Protein AF-A0A9E3AE93-F1 (afdb_monomer)

Secondary structure (DSSP, 8-state):
--------PPPP---EETTEEPPHHHHHHHHHHHHHHT-S-HHHHHHHHHHHHHHHHHHHHHHHHHHHHHHHHHHHHHHHHTT--EEEE--TT---EEEEGGG-HHHHHHHTTSS-HHHHHHHHHHHHHHHHH-TTS-TTTTSS-GGGGGTTS-SPTTHHHHHHHHHHHHHHHHHHHHHHHHHH-TTSHHHHHIIIIIIS---HHHH--SHHHHHHHHHHHHHHHHHHHHHHT-

Foldseek 3Di:
DDDDDDDPDDPPDADDDPRDGDDPVLSVLLVCLVVLCPDPDPVSVVVSVVSVVVSVVVVVVVVLLVVLVVLLVVVVVVCVVVVFDWDFPDDVVDRTDIDRQVFQQLSVCPVVVLADPLLSVLLQVLQVLLCLLDVCLNPVVVSRPCVVVPPQPDDDPPPNVVSVVVSVVSVVVSVVLLVLLCVVPVVSLLVVLSCVRSHNRGHLVVVDDDPVRSVVSSVSVNSSSVSSSVVVVD

Structure (mmCIF, N/CA/C/O backbone):
data_AF-A0A9E3AE93-F1
#
_entry.id   AF-A0A9E3AE93-F1
#
loop_
_atom_site.group_PDB
_atom_site.id
_atom_site.type_symbol
_atom_site.label_atom_id
_atom_site.label_alt_id
_atom_site.label_comp_id
_atom_site.label_asym_id
_atom_site.label_entity_id
_atom_site.label_seq_id
_atom_site.pdbx_PDB_ins_code
_atom_site.Cartn_x
_atom_site.Cartn_y
_atom_site.Cartn_z
_atom_site.occupancy
_atom_site.B_iso_or_equiv
_atom_site.auth_seq_id
_atom_site.auth_comp_id
_atom_site.auth_asym_id
_atom_site.auth_atom_id
_atom_site.pdbx_PDB_model_num
ATOM 1 N N . MET A 1 1 ? 65.858 -34.796 -17.631 1.00 41.38 1 MET A N 1
ATOM 2 C CA . MET A 1 1 ? 64.402 -34.577 -17.453 1.00 41.38 1 MET A CA 1
ATOM 3 C C . MET A 1 1 ? 64.123 -33.075 -17.438 1.00 41.38 1 MET A C 1
ATOM 5 O O . MET A 1 1 ? 64.419 -32.425 -16.446 1.00 41.38 1 MET A O 1
ATOM 9 N N . SER A 1 2 ? 63.641 -32.503 -18.546 1.00 39.25 2 SER A N 1
ATOM 10 C CA . SER A 1 2 ? 63.393 -31.057 -18.676 1.00 39.25 2 SER A CA 1
ATOM 11 C C . SER A 1 2 ? 61.924 -30.742 -18.368 1.00 39.25 2 SER A C 1
ATOM 13 O O . SER A 1 2 ? 61.031 -31.169 -19.099 1.00 39.25 2 SER A O 1
ATOM 15 N N . ARG A 1 3 ? 61.656 -30.043 -17.256 1.00 43.91 3 ARG A N 1
ATOM 16 C CA . ARG A 1 3 ? 60.308 -29.577 -16.888 1.00 43.91 3 ARG A CA 1
ATOM 17 C C . ARG A 1 3 ? 59.968 -28.331 -17.711 1.00 43.91 3 ARG A C 1
ATOM 19 O O . ARG A 1 3 ? 60.474 -27.247 -17.430 1.00 43.91 3 ARG A O 1
ATOM 26 N N . ARG A 1 4 ? 59.089 -28.474 -18.708 1.00 46.03 4 ARG A N 1
ATOM 27 C CA . ARG A 1 4 ? 58.467 -27.336 -19.403 1.00 46.03 4 ARG A CA 1
ATOM 28 C C . ARG A 1 4 ? 57.626 -26.540 -18.397 1.00 46.03 4 ARG A C 1
ATOM 30 O O . ARG A 1 4 ? 56.614 -27.035 -17.910 1.00 46.03 4 ARG A O 1
ATOM 37 N N . LYS A 1 5 ? 58.046 -25.310 -18.086 1.00 47.28 5 LYS A N 1
ATOM 38 C CA . LYS A 1 5 ? 57.207 -24.314 -17.404 1.00 47.28 5 LYS A CA 1
ATOM 39 C C . LYS A 1 5 ? 56.058 -23.947 -18.345 1.00 47.28 5 LYS A C 1
ATOM 41 O O . LYS A 1 5 ? 56.287 -23.315 -19.370 1.00 47.28 5 LYS A O 1
ATOM 46 N N . ALA A 1 6 ? 54.842 -24.365 -18.008 1.00 47.41 6 ALA A N 1
ATOM 47 C CA . ALA A 1 6 ? 53.637 -23.878 -18.660 1.00 47.41 6 ALA A CA 1
ATOM 48 C C . ALA A 1 6 ? 53.447 -22.402 -18.285 1.00 47.41 6 ALA A C 1
ATOM 50 O O . ALA A 1 6 ? 53.154 -22.069 -17.137 1.00 47.41 6 ALA A O 1
ATOM 51 N N . THR A 1 7 ? 53.659 -21.509 -19.244 1.00 48.78 7 THR A N 1
ATOM 52 C CA . THR A 1 7 ? 53.299 -20.098 -19.135 1.00 48.78 7 THR A CA 1
ATOM 53 C C . THR A 1 7 ? 51.773 -20.011 -19.101 1.00 48.78 7 THR A C 1
ATOM 55 O O . THR A 1 7 ? 51.111 -20.156 -20.128 1.00 48.78 7 THR A O 1
ATOM 58 N N . LEU A 1 8 ? 51.198 -19.819 -17.910 1.00 46.97 8 LEU A N 1
ATOM 59 C CA . LEU A 1 8 ? 49.789 -19.457 -17.744 1.00 46.97 8 LEU A CA 1
ATOM 60 C C . LEU A 1 8 ? 49.564 -18.122 -18.460 1.00 46.97 8 LEU A C 1
ATOM 62 O O . LEU A 1 8 ? 49.993 -17.066 -17.998 1.00 46.97 8 LEU A O 1
ATOM 66 N N . ARG A 1 9 ? 48.950 -18.191 -19.642 1.00 43.75 9 ARG A N 1
ATOM 67 C CA . ARG A 1 9 ? 48.591 -17.033 -20.461 1.00 43.75 9 ARG A CA 1
ATOM 68 C C . ARG A 1 9 ? 47.630 -16.170 -19.638 1.00 43.75 9 ARG A C 1
ATOM 70 O O . ARG A 1 9 ? 46.553 -16.642 -19.278 1.00 43.75 9 ARG A O 1
ATOM 77 N N . ALA A 1 10 ? 48.031 -14.942 -19.309 1.00 48.66 10 ALA A N 1
ATOM 78 C CA . ALA A 1 10 ? 47.165 -13.998 -18.610 1.00 48.66 10 ALA A CA 1
ATOM 79 C C . ALA A 1 10 ? 45.838 -13.852 -19.385 1.00 48.66 10 ALA A C 1
ATOM 81 O O . ALA A 1 10 ? 45.877 -13.765 -20.619 1.00 48.66 10 ALA A O 1
ATOM 82 N N . PRO A 1 11 ? 44.671 -13.872 -18.714 1.00 53.66 11 PRO A N 1
ATOM 83 C CA . PRO A 1 11 ? 43.397 -13.694 -19.396 1.00 53.66 11 PRO A CA 1
ATOM 84 C C . PRO A 1 11 ? 43.404 -12.334 -20.097 1.00 53.66 11 PRO A C 1
ATOM 86 O O . PRO A 1 11 ? 43.742 -11.322 -19.484 1.00 53.66 11 PRO A O 1
ATOM 89 N N . ALA A 1 12 ? 43.075 -12.326 -21.392 1.00 58.72 12 ALA A N 1
ATOM 90 C CA . ALA A 1 12 ? 42.991 -11.103 -22.182 1.00 58.72 12 ALA A CA 1
ATOM 91 C C . ALA A 1 12 ? 42.124 -10.069 -21.449 1.00 58.72 12 ALA A C 1
ATOM 93 O O . ALA A 1 12 ? 41.073 -10.420 -20.903 1.00 58.72 12 ALA A O 1
ATOM 94 N N . ALA A 1 13 ? 42.583 -8.814 -21.418 1.00 61.22 13 ALA A N 1
ATOM 95 C CA . ALA A 1 13 ? 41.844 -7.723 -20.800 1.00 61.22 13 ALA A CA 1
ATOM 96 C C . ALA A 1 13 ? 40.444 -7.661 -21.426 1.00 61.22 13 ALA A C 1
ATOM 98 O O . ALA A 1 13 ? 40.303 -7.461 -22.635 1.00 61.22 13 ALA A O 1
ATOM 99 N N . ARG A 1 14 ? 39.421 -7.916 -20.606 1.00 69.00 14 ARG A N 1
ATOM 100 C CA . ARG A 1 14 ? 38.024 -7.883 -21.044 1.00 69.00 14 ARG A CA 1
ATOM 101 C C . ARG A 1 14 ? 37.661 -6.471 -21.463 1.00 69.00 14 ARG A C 1
ATOM 103 O O . ARG A 1 14 ? 38.120 -5.504 -20.852 1.00 69.00 14 ARG A O 1
ATOM 110 N N . ILE A 1 15 ? 36.829 -6.364 -22.491 1.00 76.94 15 ILE A N 1
ATOM 111 C CA . ILE A 1 15 ? 36.371 -5.060 -22.967 1.00 76.94 15 ILE A CA 1
ATOM 112 C C . ILE A 1 15 ? 35.481 -4.474 -21.875 1.00 76.94 15 ILE A C 1
ATOM 114 O O . ILE A 1 15 ? 34.574 -5.151 -21.384 1.00 76.94 15 ILE A O 1
ATOM 118 N N . SER A 1 16 ? 35.755 -3.233 -21.482 1.00 76.88 16 SER A N 1
ATOM 119 C CA . SER A 1 16 ? 34.943 -2.518 -20.510 1.00 76.88 16 SER A CA 1
ATOM 120 C C . SER A 1 16 ? 34.294 -1.285 -21.124 1.00 76.88 16 SER A C 1
ATOM 122 O O . SER A 1 16 ? 34.903 -0.566 -21.914 1.00 76.88 16 SER A O 1
ATOM 124 N N . ILE A 1 17 ? 33.036 -1.050 -20.760 1.00 74.94 17 ILE A N 1
ATOM 125 C CA . ILE A 1 1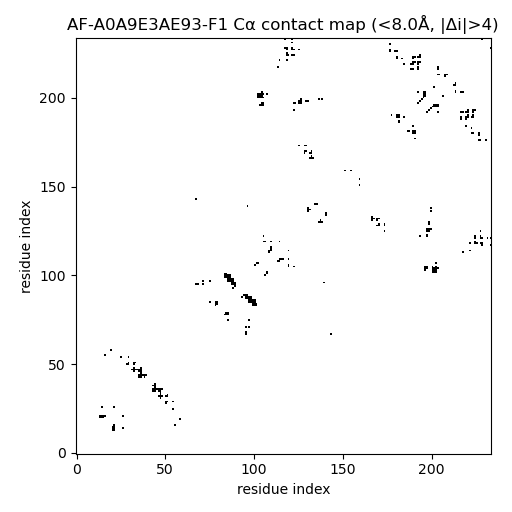7 ? 32.286 0.160 -21.108 1.00 74.94 17 ILE A CA 1
ATOM 126 C C . ILE A 1 17 ? 31.862 0.802 -19.792 1.00 74.94 17 ILE A C 1
ATOM 128 O O . ILE A 1 17 ? 31.303 0.124 -18.930 1.00 74.94 17 ILE A O 1
ATOM 132 N N . ASN A 1 18 ? 32.161 2.091 -19.611 1.00 72.44 18 ASN A N 1
ATOM 133 C CA . ASN A 1 18 ? 31.836 2.843 -18.390 1.00 72.44 18 ASN A CA 1
ATOM 134 C C . ASN A 1 18 ? 32.303 2.141 -17.097 1.00 72.44 18 ASN A C 1
ATOM 136 O O . ASN A 1 18 ? 31.596 2.119 -16.092 1.00 72.44 18 ASN A O 1
ATOM 140 N N . GLY A 1 19 ? 33.484 1.513 -17.138 1.00 70.75 19 GLY A N 1
ATOM 141 C CA . GLY A 1 19 ? 34.075 0.806 -15.996 1.00 70.75 19 GLY A CA 1
ATOM 142 C C . GLY A 1 19 ? 33.523 -0.600 -15.726 1.00 70.75 19 GLY A C 1
ATOM 143 O O . GLY A 1 19 ? 33.985 -1.246 -14.788 1.00 70.75 19 GLY A O 1
ATOM 144 N N . GLN A 1 20 ? 32.588 -1.116 -16.533 1.00 72.00 20 GLN A N 1
ATOM 145 C CA . GLN A 1 20 ? 32.072 -2.482 -16.400 1.00 72.00 20 GLN A CA 1
ATOM 146 C C . GLN A 1 20 ? 32.629 -3.410 -17.467 1.00 72.00 20 GLN A C 1
ATOM 148 O O . GLN A 1 20 ? 32.540 -3.115 -18.655 1.00 72.00 20 GLN A O 1
ATOM 153 N N . ALA A 1 21 ? 33.156 -4.557 -17.037 1.00 81.06 21 ALA A N 1
ATOM 154 C CA . ALA A 1 21 ? 33.559 -5.620 -17.943 1.00 81.06 21 ALA A CA 1
ATOM 155 C C . ALA A 1 21 ? 32.324 -6.245 -18.601 1.00 81.06 21 ALA A C 1
ATOM 157 O O . ALA A 1 21 ? 31.400 -6.688 -17.915 1.00 81.06 21 ALA A O 1
ATOM 158 N N . LEU A 1 22 ? 32.329 -6.297 -19.928 1.00 80.38 22 LEU A N 1
ATOM 159 C CA . LEU A 1 22 ? 31.278 -6.940 -20.700 1.00 80.38 22 LEU A CA 1
ATOM 160 C C . LEU A 1 22 ? 31.272 -8.455 -20.452 1.00 80.38 22 LEU A C 1
ATOM 162 O O . LEU A 1 22 ? 32.308 -9.090 -20.230 1.00 80.38 22 LEU A O 1
ATOM 166 N N . THR A 1 23 ? 30.086 -9.059 -20.513 1.00 82.81 23 THR A N 1
ATOM 167 C CA . THR A 1 23 ? 29.971 -10.521 -20.612 1.00 82.81 23 THR A CA 1
ATOM 168 C C . THR A 1 23 ? 30.468 -11.003 -21.976 1.00 82.81 23 THR A C 1
ATOM 170 O O . THR A 1 23 ? 30.481 -10.242 -22.939 1.00 82.81 23 THR A O 1
ATOM 173 N N . LEU A 1 24 ? 30.820 -12.287 -22.105 1.00 79.88 24 LEU A N 1
ATOM 174 C CA . LEU A 1 24 ? 31.307 -12.846 -23.376 1.00 79.88 24 LEU A CA 1
ATOM 175 C C . LEU A 1 24 ? 30.326 -12.628 -24.544 1.00 79.88 24 LEU A C 1
ATOM 177 O O . LEU A 1 24 ? 30.757 -12.314 -25.651 1.00 79.88 24 LEU A O 1
ATOM 181 N N . GLY A 1 25 ? 29.017 -12.739 -24.295 1.00 79.81 25 GLY A N 1
ATOM 182 C CA . GLY A 1 25 ? 27.991 -12.455 -25.305 1.00 79.81 25 GLY A CA 1
ATOM 183 C C . GLY A 1 25 ? 27.906 -10.968 -25.670 1.00 79.81 25 GLY A C 1
ATOM 184 O O . GLY A 1 25 ? 27.812 -10.623 -26.846 1.00 79.81 25 GLY A O 1
ATOM 185 N N . GLN A 1 26 ? 28.016 -10.073 -24.684 1.00 80.25 26 GLN A N 1
ATOM 186 C CA . GLN A 1 26 ? 28.039 -8.625 -24.919 1.00 80.25 26 GLN A CA 1
ATOM 187 C C . GLN A 1 26 ? 29.316 -8.174 -25.632 1.00 80.25 26 GLN A C 1
ATOM 189 O O . GLN A 1 26 ? 29.251 -7.289 -26.475 1.00 80.25 26 GLN A O 1
ATOM 194 N N . GLU A 1 27 ? 30.464 -8.796 -25.354 1.00 84.88 27 GLU A N 1
ATOM 195 C CA . GLU A 1 27 ? 31.706 -8.528 -26.084 1.00 84.88 27 GLU A CA 1
ATOM 196 C C . GLU A 1 27 ? 31.578 -8.886 -27.566 1.00 84.88 27 GLU A C 1
ATOM 198 O O . GLU A 1 27 ? 32.030 -8.127 -28.423 1.00 84.88 27 GLU A O 1
ATOM 203 N N . GLN A 1 28 ? 30.966 -10.031 -27.881 1.00 83.75 28 GLN A N 1
ATOM 204 C CA . GLN A 1 28 ? 30.738 -10.448 -29.266 1.00 83.75 28 GLN A CA 1
ATOM 205 C C . GLN A 1 28 ? 29.812 -9.470 -29.995 1.00 83.75 28 GLN A C 1
ATOM 207 O O . GLN A 1 28 ? 30.140 -9.020 -31.093 1.00 83.75 28 GLN A O 1
ATOM 212 N N . LEU A 1 29 ? 28.704 -9.083 -29.357 1.00 83.31 29 LEU A N 1
ATOM 213 C CA . LEU A 1 29 ? 27.774 -8.092 -29.900 1.00 83.31 29 LEU A CA 1
ATOM 214 C C . LEU A 1 29 ? 28.425 -6.714 -30.061 1.00 83.31 29 LEU A C 1
ATOM 216 O O . LEU A 1 29 ? 28.223 -6.061 -31.080 1.00 83.31 29 LEU A O 1
ATOM 220 N N . TRP A 1 30 ? 29.248 -6.289 -29.103 1.00 87.31 30 TRP A N 1
ATOM 221 C CA . TRP A 1 30 ? 29.971 -5.020 -29.169 1.00 87.31 30 TRP A CA 1
ATOM 222 C C . TRP A 1 30 ? 30.988 -4.998 -30.312 1.00 87.31 30 TRP A C 1
ATOM 224 O O . TRP A 1 30 ? 31.057 -4.025 -31.061 1.00 87.31 30 TRP A O 1
ATOM 234 N N . ARG A 1 31 ? 31.752 -6.084 -30.498 1.00 86.88 31 ARG A N 1
ATOM 235 C CA . ARG A 1 31 ? 32.706 -6.204 -31.615 1.00 86.88 31 ARG A CA 1
ATOM 236 C C . ARG A 1 31 ? 31.990 -6.169 -32.965 1.00 86.88 31 ARG A C 1
ATOM 238 O O . ARG A 1 31 ? 32.448 -5.467 -33.863 1.00 86.88 31 ARG A O 1
ATOM 245 N N . ALA A 1 32 ? 30.863 -6.872 -33.092 1.00 84.56 32 ALA A N 1
ATOM 246 C CA . ALA A 1 32 ? 30.041 -6.843 -34.300 1.00 84.56 32 ALA A CA 1
ATOM 247 C C . ALA A 1 32 ? 29.481 -5.435 -34.575 1.00 84.56 32 ALA A C 1
ATOM 249 O O . ALA A 1 32 ? 29.635 -4.918 -35.678 1.00 84.56 32 ALA A O 1
ATOM 250 N N . ALA A 1 33 ? 28.929 -4.772 -33.555 1.00 85.38 33 ALA A N 1
ATOM 251 C CA . ALA A 1 33 ? 28.385 -3.420 -33.667 1.00 85.38 33 ALA A CA 1
ATOM 252 C C . ALA A 1 33 ? 29.449 -2.378 -34.063 1.00 85.38 33 ALA A C 1
ATOM 254 O O . ALA A 1 33 ? 29.184 -1.506 -34.890 1.00 85.38 33 ALA A O 1
ATOM 255 N N . ASN A 1 34 ? 30.670 -2.489 -33.530 1.00 87.38 34 ASN A N 1
ATOM 256 C CA . ASN A 1 34 ? 31.786 -1.623 -33.918 1.00 87.38 34 ASN A CA 1
ATOM 257 C C . ASN A 1 34 ? 32.291 -1.889 -35.337 1.00 87.38 34 ASN A C 1
ATOM 259 O O . ASN A 1 34 ? 32.633 -0.945 -36.048 1.00 87.38 34 ASN A O 1
ATOM 263 N N . SER A 1 35 ? 32.307 -3.150 -35.771 1.00 88.94 35 SER A N 1
ATOM 264 C CA . SER A 1 35 ? 32.610 -3.489 -37.164 1.00 88.94 35 SER A CA 1
ATOM 265 C C . SER A 1 35 ? 31.579 -2.882 -38.121 1.00 88.94 3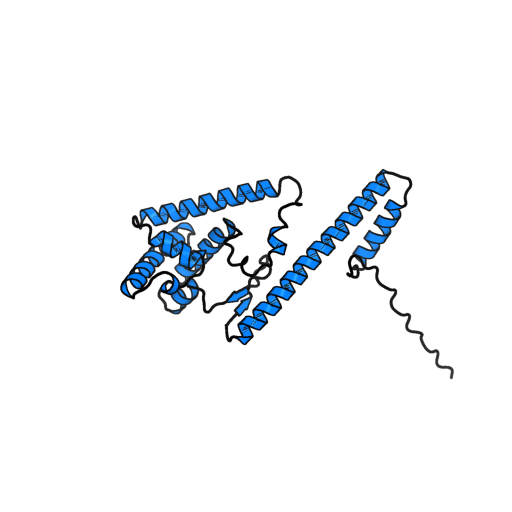5 SER A C 1
ATOM 267 O O . SER A 1 35 ? 31.946 -2.360 -39.171 1.00 88.94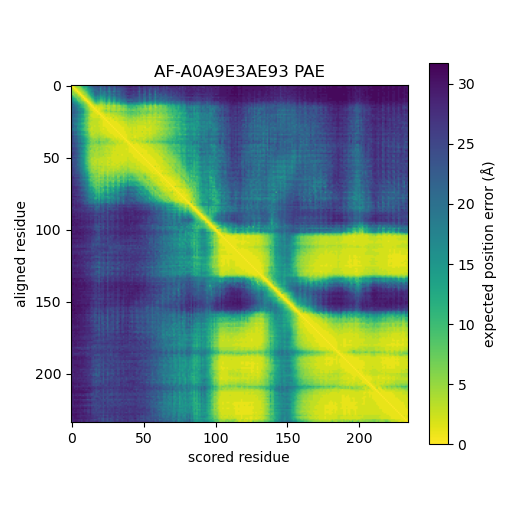 35 SER A O 1
ATOM 269 N N . ASP A 1 36 ? 30.298 -2.909 -37.747 1.00 86.81 36 ASP A N 1
ATOM 270 C CA . ASP A 1 36 ? 29.202 -2.323 -38.525 1.00 86.81 36 ASP A CA 1
ATOM 271 C C . ASP A 1 36 ? 29.295 -0.786 -38.602 1.00 86.81 36 ASP A C 1
ATOM 273 O O . ASP A 1 36 ? 28.997 -0.195 -39.642 1.00 86.81 36 ASP A O 1
ATOM 277 N N . LEU A 1 37 ? 29.773 -0.130 -37.538 1.00 84.88 37 LEU A N 1
ATOM 278 C CA . LEU A 1 37 ? 30.018 1.318 -37.506 1.00 84.88 37 LEU A CA 1
ATOM 279 C C . LEU A 1 37 ? 31.172 1.771 -38.408 1.00 84.88 37 LEU A C 1
ATOM 281 O O . LEU A 1 37 ? 31.134 2.889 -38.921 1.00 84.88 37 LEU A O 1
ATOM 285 N N . GLY A 1 38 ? 32.172 0.914 -38.625 1.00 83.50 38 GLY A N 1
ATOM 286 C CA . GLY A 1 38 ? 33.279 1.172 -39.551 1.00 83.50 38 GLY A CA 1
ATOM 287 C C . GLY A 1 38 ? 32.921 0.983 -41.029 1.00 83.50 38 GLY A C 1
ATOM 288 O O . GLY A 1 38 ? 33.756 1.234 -41.896 1.00 83.50 38 GLY A O 1
ATOM 289 N N . SER A 1 39 ? 31.703 0.528 -41.341 1.00 88.25 39 SER A N 1
ATOM 290 C CA . SER A 1 39 ? 31.276 0.270 -42.717 1.00 88.25 39 SER A CA 1
ATOM 291 C C . SER A 1 39 ? 30.971 1.561 -43.487 1.00 88.25 39 SER A C 1
ATOM 293 O O . SER A 1 39 ? 30.416 2.515 -42.944 1.00 88.25 39 SER A O 1
ATOM 295 N N . ALA A 1 40 ? 31.254 1.577 -44.792 1.00 86.38 40 ALA A N 1
ATOM 296 C CA . ALA A 1 40 ? 30.804 2.651 -45.682 1.00 86.38 40 ALA A CA 1
ATOM 297 C C . ALA A 1 40 ? 29.270 2.649 -45.870 1.00 86.38 40 ALA A C 1
ATOM 299 O O . ALA A 1 40 ? 28.663 3.698 -46.109 1.00 86.38 40 ALA A O 1
ATOM 300 N N . ASP A 1 41 ? 28.631 1.487 -45.695 1.00 93.38 41 ASP A N 1
ATOM 301 C CA . ASP A 1 41 ? 27.185 1.312 -45.812 1.00 93.38 41 ASP A CA 1
ATOM 302 C C . ASP A 1 41 ? 26.443 2.011 -44.659 1.00 93.38 41 ASP A C 1
ATOM 304 O O . ASP A 1 41 ? 26.677 1.764 -43.471 1.00 93.38 41 ASP A O 1
ATOM 308 N N . PHE A 1 42 ? 25.527 2.913 -45.013 1.00 88.06 42 PHE A N 1
ATOM 309 C CA . PHE A 1 42 ? 24.711 3.656 -44.058 1.00 88.06 42 PHE A CA 1
ATOM 310 C C . PHE A 1 42 ? 23.774 2.749 -43.246 1.00 88.06 42 PHE A C 1
ATOM 312 O O . PHE A 1 42 ? 23.588 2.978 -42.048 1.00 88.06 42 PHE A O 1
ATOM 319 N N . ALA A 1 43 ? 23.210 1.702 -43.858 1.00 87.38 43 ALA A N 1
ATOM 320 C CA . ALA A 1 43 ? 22.306 0.784 -43.172 1.00 87.38 43 ALA A CA 1
ATOM 321 C C . ALA A 1 43 ? 23.041 0.007 -42.070 1.00 87.38 43 ALA A C 1
ATOM 323 O O . ALA A 1 43 ? 22.553 -0.078 -40.939 1.00 87.38 43 ALA A O 1
ATOM 324 N N . ARG A 1 44 ? 24.258 -0.467 -42.367 1.00 85.19 44 ARG A N 1
ATOM 325 C CA . ARG A 1 44 ? 25.135 -1.127 -41.388 1.00 85.19 44 ARG A CA 1
ATOM 326 C C . ARG A 1 44 ? 25.557 -0.183 -40.269 1.00 85.19 44 ARG A C 1
ATOM 328 O O . ARG A 1 44 ? 25.409 -0.535 -39.104 1.00 85.19 44 ARG A O 1
ATOM 335 N N . ARG A 1 45 ? 25.946 1.057 -40.579 1.00 87.75 45 ARG A N 1
ATOM 336 C CA . ARG A 1 45 ? 26.274 2.055 -39.542 1.00 87.75 45 ARG A CA 1
ATOM 337 C C . ARG A 1 45 ? 25.107 2.335 -38.599 1.00 87.75 45 ARG A C 1
ATOM 339 O O . ARG A 1 45 ? 25.290 2.404 -37.382 1.00 87.75 45 ARG A O 1
ATOM 346 N N . ARG A 1 46 ? 23.890 2.459 -39.139 1.00 86.44 46 ARG A N 1
ATOM 347 C CA . ARG A 1 46 ? 22.675 2.636 -38.331 1.00 86.44 46 ARG A CA 1
ATOM 348 C C . ARG A 1 46 ? 22.415 1.419 -37.441 1.00 86.44 46 ARG A C 1
ATOM 350 O O . ARG A 1 46 ? 22.077 1.596 -36.271 1.00 86.44 46 ARG A O 1
ATOM 357 N N . HIS A 1 47 ? 22.593 0.210 -37.971 1.00 87.38 47 HIS A N 1
ATOM 358 C CA . HIS A 1 47 ? 22.459 -1.034 -37.214 1.00 87.38 47 HIS A CA 1
ATOM 359 C C . HIS A 1 47 ? 23.470 -1.115 -36.059 1.00 87.38 47 HIS A C 1
ATOM 361 O O . HIS A 1 47 ? 23.064 -1.306 -34.912 1.00 87.38 47 HIS A O 1
ATOM 367 N N . GLY A 1 48 ? 24.753 -0.850 -36.328 1.00 82.44 48 GLY A N 1
ATOM 368 C CA . GLY A 1 48 ? 25.803 -0.809 -35.307 1.00 82.44 48 GLY A CA 1
ATOM 369 C C . GLY A 1 48 ? 25.529 0.227 -34.211 1.00 82.44 48 GLY A C 1
ATOM 370 O O . GLY A 1 48 ? 25.633 -0.081 -33.025 1.00 82.44 48 GLY A O 1
ATOM 371 N N . SER A 1 49 ? 25.065 1.429 -34.578 1.00 84.88 49 SER A N 1
ATOM 372 C CA . SER A 1 49 ? 24.680 2.466 -33.606 1.00 84.88 49 SER A CA 1
ATOM 373 C C . SER A 1 49 ? 23.518 2.033 -32.700 1.00 84.88 49 SER A C 1
ATOM 375 O O . SER A 1 49 ? 23.560 2.246 -31.487 1.00 84.88 49 SER A O 1
ATOM 377 N N . MET A 1 50 ? 22.490 1.390 -33.263 1.00 83.19 50 MET A N 1
ATOM 378 C CA . MET A 1 50 ? 21.357 0.862 -32.493 1.00 83.19 50 MET A CA 1
ATOM 379 C C . MET A 1 50 ? 21.783 -0.271 -31.551 1.00 83.19 50 MET A C 1
ATOM 381 O O . MET A 1 50 ? 21.332 -0.318 -30.405 1.00 83.19 50 MET A O 1
ATOM 385 N N . ALA A 1 51 ? 22.669 -1.158 -32.010 1.00 80.69 51 ALA A N 1
ATOM 386 C CA . ALA A 1 51 ? 23.198 -2.255 -31.210 1.00 80.69 51 ALA A CA 1
ATOM 387 C C . ALA A 1 51 ? 24.037 -1.750 -30.023 1.00 80.69 51 ALA A C 1
ATOM 389 O O . ALA A 1 51 ? 23.842 -2.225 -28.905 1.00 80.69 51 ALA A O 1
ATOM 390 N N . LEU A 1 52 ? 24.893 -0.739 -30.222 1.00 84.25 52 LEU A N 1
ATOM 391 C CA . LEU A 1 52 ? 25.638 -0.120 -29.119 1.00 84.25 52 LEU A CA 1
ATOM 392 C C . LEU A 1 52 ? 24.713 0.534 -28.089 1.00 84.25 52 LEU A C 1
ATOM 394 O O . LEU A 1 52 ? 24.851 0.262 -26.899 1.00 84.25 52 LEU A O 1
ATOM 398 N N . ARG A 1 53 ? 23.718 1.316 -28.532 1.00 81.56 53 ARG A N 1
ATOM 399 C CA . ARG A 1 53 ? 22.737 1.945 -27.625 1.00 81.56 53 ARG A CA 1
ATOM 400 C C . ARG A 1 53 ? 21.981 0.921 -26.783 1.00 81.56 53 ARG A C 1
ATOM 402 O O . ARG A 1 53 ? 21.660 1.186 -25.627 1.00 81.56 53 ARG A O 1
ATOM 409 N N . ARG A 1 54 ? 21.687 -0.250 -27.352 1.00 80.50 54 ARG A N 1
ATOM 410 C CA . ARG A 1 54 ? 21.057 -1.353 -26.623 1.00 80.50 54 ARG A CA 1
ATOM 411 C C . ARG A 1 54 ? 21.979 -1.907 -25.534 1.00 80.50 54 ARG A C 1
ATOM 413 O O . ARG A 1 54 ? 21.529 -2.052 -24.404 1.00 80.50 54 ARG A O 1
ATOM 420 N N . ILE A 1 55 ? 23.248 -2.172 -25.856 1.00 80.12 55 ILE A N 1
ATOM 421 C CA . ILE A 1 55 ? 24.243 -2.660 -24.885 1.00 80.12 55 ILE A CA 1
ATOM 422 C C . ILE A 1 55 ? 24.429 -1.641 -23.753 1.00 80.12 55 ILE A C 1
ATOM 424 O O . ILE A 1 55 ? 24.421 -2.012 -22.583 1.00 80.12 55 ILE A O 1
ATOM 428 N N . GLU A 1 56 ? 24.538 -0.353 -24.082 1.00 76.50 56 GLU A N 1
ATOM 429 C CA . GLU A 1 56 ? 24.630 0.727 -23.092 1.00 76.50 56 GLU A CA 1
ATOM 430 C C . GLU A 1 56 ? 23.396 0.787 -22.183 1.00 76.50 56 GLU A C 1
ATOM 432 O O . GLU A 1 56 ? 23.538 0.930 -20.968 1.00 76.50 56 GLU A O 1
ATOM 437 N N . GLY A 1 57 ? 22.194 0.630 -22.747 1.00 70.12 57 GLY A N 1
ATOM 438 C CA . GLY A 1 57 ? 20.948 0.560 -21.982 1.00 70.12 57 GLY A CA 1
ATOM 439 C C . GLY A 1 57 ? 20.914 -0.627 -21.015 1.00 70.12 57 GLY A C 1
ATOM 440 O O . GLY A 1 57 ? 20.618 -0.450 -19.836 1.00 70.12 57 GLY A O 1
ATOM 441 N N . GLU A 1 58 ? 21.285 -1.821 -21.483 1.00 73.19 58 GLU A N 1
ATOM 442 C CA . GLU A 1 58 ? 21.339 -3.036 -20.658 1.00 73.19 58 GLU A CA 1
ATOM 443 C C . GLU A 1 58 ? 22.354 -2.905 -19.505 1.00 73.19 58 GLU A C 1
ATOM 445 O O . GLU A 1 58 ? 22.074 -3.307 -18.371 1.00 73.19 58 GLU A O 1
ATOM 450 N N . LEU A 1 59 ? 23.516 -2.292 -19.758 1.00 72.50 59 LEU A N 1
ATOM 451 C CA . LEU A 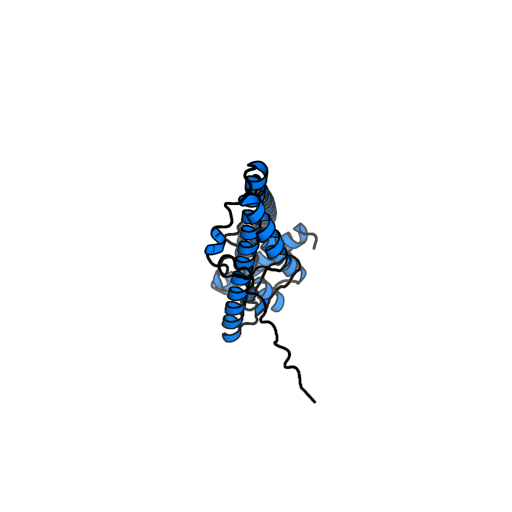1 59 ? 24.520 -2.021 -18.724 1.00 72.50 59 LEU A CA 1
ATOM 452 C C . LEU A 1 59 ? 24.022 -0.995 -17.698 1.00 72.50 59 LEU A C 1
ATOM 454 O O . LEU A 1 59 ? 24.178 -1.210 -16.494 1.00 72.50 59 LEU A O 1
ATOM 458 N N . ALA A 1 60 ? 23.384 0.088 -18.145 1.00 67.00 60 ALA A N 1
ATOM 459 C CA . ALA A 1 60 ? 22.833 1.113 -17.260 1.00 67.00 60 ALA A CA 1
ATOM 460 C C . ALA A 1 60 ? 21.729 0.555 -16.342 1.00 67.00 60 ALA A C 1
ATOM 462 O O . ALA A 1 60 ? 21.712 0.839 -15.140 1.00 67.00 60 ALA A O 1
ATOM 463 N N . GLU A 1 61 ? 20.842 -0.293 -16.870 1.00 64.19 61 GLU A N 1
ATOM 464 C CA . GLU A 1 61 ? 19.825 -0.988 -16.071 1.00 64.19 61 GLU A CA 1
ATOM 465 C C . GLU A 1 61 ? 20.453 -1.927 -15.031 1.00 64.19 61 GLU A C 1
ATOM 467 O O . GLU A 1 61 ? 20.010 -1.967 -13.876 1.00 64.19 61 GLU A O 1
ATOM 472 N N . GLY A 1 62 ? 21.515 -2.645 -15.411 1.00 64.31 62 GLY A N 1
ATOM 473 C CA . GLY A 1 62 ? 22.294 -3.483 -14.502 1.00 64.31 62 GLY A CA 1
ATOM 474 C C . GLY A 1 62 ? 22.937 -2.681 -13.366 1.00 64.31 62 GLY A C 1
ATOM 475 O O . GLY A 1 62 ? 22.815 -3.058 -12.199 1.00 64.31 62 GLY A O 1
ATOM 476 N N . GLN A 1 63 ? 23.557 -1.539 -13.678 1.00 65.25 63 GLN A N 1
ATOM 477 C CA . GLN A 1 63 ? 24.161 -0.641 -12.686 1.00 65.25 63 GLN A CA 1
ATOM 478 C C . GLN A 1 63 ? 23.134 -0.094 -11.697 1.00 65.25 63 GLN A C 1
ATOM 480 O O . GLN A 1 63 ? 23.366 -0.130 -10.486 1.00 65.25 63 GLN A O 1
ATOM 485 N N . ALA A 1 64 ? 21.983 0.363 -12.193 1.00 53.91 64 ALA A N 1
ATOM 486 C CA . ALA A 1 64 ? 20.899 0.843 -11.347 1.00 53.91 64 ALA A CA 1
ATOM 487 C C . ALA A 1 64 ? 20.396 -0.266 -10.407 1.00 53.91 64 ALA A C 1
ATOM 489 O O . ALA A 1 64 ? 20.220 -0.037 -9.209 1.00 53.91 64 ALA A O 1
ATOM 490 N N . ALA A 1 65 ? 20.233 -1.493 -10.913 1.00 54.16 65 ALA A N 1
ATOM 491 C CA . ALA A 1 65 ? 19.822 -2.632 -10.098 1.00 54.16 65 ALA A CA 1
ATOM 492 C C . ALA A 1 65 ? 20.855 -2.988 -9.012 1.00 54.16 65 ALA A C 1
ATOM 494 O O . ALA A 1 65 ? 20.482 -3.275 -7.871 1.00 54.16 65 ALA A O 1
ATOM 495 N N . GLU A 1 66 ? 22.152 -2.942 -9.327 1.00 58.88 66 GLU A N 1
ATOM 496 C CA . GLU A 1 66 ? 23.210 -3.197 -8.347 1.00 58.88 66 GLU A CA 1
ATOM 497 C C . GLU A 1 66 ? 23.359 -2.083 -7.308 1.00 58.88 66 GLU A C 1
ATOM 499 O O . GLU A 1 66 ? 23.629 -2.379 -6.141 1.00 58.88 66 GLU A O 1
ATOM 504 N N . ALA A 1 67 ? 23.180 -0.821 -7.703 1.00 55.00 67 ALA A N 1
ATOM 505 C CA . ALA A 1 67 ? 23.169 0.320 -6.792 1.00 55.00 67 ALA A CA 1
ATOM 506 C C . ALA A 1 67 ? 22.010 0.208 -5.793 1.00 55.00 67 ALA A C 1
ATOM 508 O O . ALA A 1 67 ? 22.233 0.293 -4.587 1.00 55.00 67 ALA A O 1
ATOM 509 N N . VAL A 1 68 ? 20.803 -0.113 -6.274 1.00 51.97 68 VAL A N 1
ATOM 510 C CA . VAL A 1 68 ? 19.638 -0.390 -5.418 1.00 51.97 68 VAL A CA 1
ATOM 511 C C . VAL A 1 68 ? 19.917 -1.566 -4.484 1.00 51.97 68 VAL A C 1
ATOM 513 O O . VAL A 1 68 ? 19.678 -1.475 -3.284 1.00 51.97 68 VAL A O 1
ATOM 516 N N . ARG A 1 69 ? 20.482 -2.666 -4.996 1.00 55.25 69 ARG A N 1
ATOM 517 C CA . ARG A 1 69 ? 20.824 -3.837 -4.174 1.00 55.25 69 ARG A CA 1
ATOM 518 C C . ARG A 1 69 ? 21.840 -3.500 -3.077 1.00 55.25 69 ARG A C 1
ATOM 520 O O . ARG A 1 69 ? 21.730 -4.046 -1.982 1.00 55.25 69 ARG A O 1
ATOM 527 N N . ARG A 1 70 ? 22.832 -2.648 -3.360 1.00 56.34 70 ARG A N 1
ATOM 528 C CA . ARG A 1 70 ? 23.817 -2.188 -2.366 1.00 56.34 70 ARG A CA 1
ATOM 529 C C . ARG A 1 70 ? 23.183 -1.280 -1.320 1.00 56.34 70 ARG A C 1
ATOM 531 O O . ARG A 1 70 ? 23.310 -1.595 -0.143 1.00 56.34 70 ARG A O 1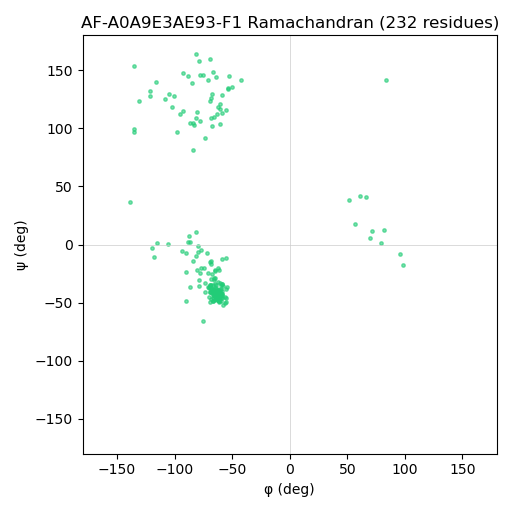
ATOM 538 N N . GLY A 1 71 ? 22.422 -0.270 -1.740 1.00 51.12 71 GLY A N 1
ATOM 539 C CA . GLY A 1 71 ? 21.706 0.616 -0.818 1.00 51.12 71 GLY A CA 1
ATOM 540 C C . GLY A 1 71 ? 20.780 -0.161 0.120 1.00 51.12 71 GLY A C 1
ATOM 541 O O . GLY A 1 71 ? 20.846 0.001 1.332 1.00 51.12 71 GLY A O 1
ATOM 542 N N . LEU A 1 72 ? 20.012 -1.118 -0.413 1.00 54.03 72 LEU A N 1
ATOM 543 C CA . LEU A 1 72 ? 19.163 -1.988 0.405 1.00 54.03 72 LEU A CA 1
ATOM 544 C C . LEU A 1 72 ? 19.966 -2.821 1.415 1.00 54.03 72 LEU A C 1
ATOM 546 O O . LEU A 1 72 ? 19.529 -2.977 2.551 1.00 54.03 72 LEU A O 1
ATOM 550 N N . LYS A 1 73 ? 21.134 -3.358 1.033 1.00 57.66 73 LYS A N 1
ATOM 551 C CA . LYS A 1 73 ? 21.999 -4.110 1.958 1.00 57.66 73 LYS A CA 1
ATOM 552 C C . LYS A 1 73 ? 22.541 -3.226 3.081 1.00 57.66 73 LYS A C 1
ATOM 554 O O . LYS A 1 73 ? 22.533 -3.662 4.229 1.00 57.66 73 LYS A O 1
ATOM 559 N N . GLU A 1 74 ? 22.984 -2.015 2.761 1.00 55.47 74 GLU A N 1
ATOM 560 C CA . GLU A 1 74 ? 23.495 -1.051 3.742 1.00 55.47 74 GLU A CA 1
ATOM 561 C C . GLU A 1 74 ? 22.401 -0.617 4.720 1.00 55.47 74 GLU A C 1
ATOM 563 O O . GLU A 1 74 ? 22.620 -0.628 5.929 1.00 55.47 74 GLU A O 1
ATOM 568 N N . THR A 1 75 ? 21.187 -0.341 4.237 1.00 55.31 75 THR A N 1
ATOM 569 C CA . THR A 1 75 ? 20.079 0.031 5.123 1.00 55.31 75 THR A CA 1
ATOM 570 C C . THR A 1 75 ? 19.606 -1.135 5.985 1.00 55.31 75 THR A C 1
ATOM 572 O O . THR A 1 75 ? 19.383 -0.959 7.178 1.00 55.31 75 THR A O 1
ATOM 575 N N . VAL A 1 76 ? 19.521 -2.353 5.436 1.00 56.97 76 VAL A N 1
ATOM 576 C CA . VAL A 1 76 ? 19.223 -3.553 6.239 1.00 56.97 76 VAL A CA 1
ATOM 577 C C . VAL A 1 76 ? 20.276 -3.754 7.329 1.00 56.97 76 VAL A C 1
ATOM 579 O O . VAL A 1 76 ? 19.926 -4.126 8.447 1.00 56.97 76 VAL A O 1
ATOM 582 N N . ALA A 1 77 ? 21.554 -3.514 7.029 1.00 57.69 77 ALA A N 1
ATOM 583 C CA . ALA A 1 77 ? 22.627 -3.613 8.012 1.00 57.69 77 ALA A CA 1
ATOM 584 C C . ALA A 1 77 ? 22.502 -2.543 9.111 1.00 57.69 77 ALA A C 1
ATOM 586 O O . ALA A 1 77 ? 22.629 -2.876 10.288 1.00 57.69 77 ALA A O 1
ATOM 587 N N . LEU A 1 78 ? 22.191 -1.295 8.746 1.00 56.31 78 LEU A N 1
ATOM 588 C CA . LEU A 1 78 ? 21.983 -0.192 9.691 1.00 56.31 78 LEU A CA 1
ATOM 589 C C . LEU A 1 78 ? 20.783 -0.427 10.616 1.00 56.31 78 LEU A C 1
ATOM 591 O O . LEU A 1 78 ? 20.899 -0.231 11.824 1.00 56.31 78 LEU A O 1
ATOM 595 N N . GLU A 1 79 ? 19.650 -0.891 10.087 1.00 49.75 79 GLU A N 1
ATOM 596 C CA . GLU A 1 79 ? 18.459 -1.142 10.909 1.00 49.75 79 GLU A CA 1
ATOM 597 C C . GLU A 1 79 ? 18.608 -2.401 11.781 1.00 49.75 79 GLU A C 1
ATOM 599 O O . GLU A 1 79 ? 18.181 -2.413 12.937 1.00 49.75 79 GLU A O 1
ATOM 604 N N . ARG A 1 80 ? 19.323 -3.433 11.308 1.00 55.44 80 ARG A N 1
ATOM 605 C CA . ARG A 1 80 ? 19.715 -4.571 12.162 1.00 55.44 80 ARG A CA 1
ATOM 60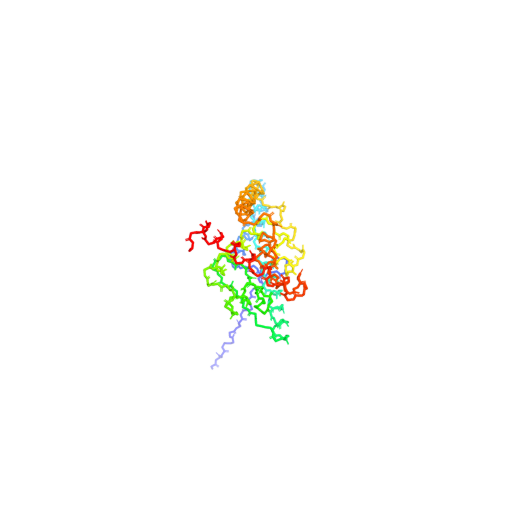6 C C . ARG A 1 80 ? 20.659 -4.151 13.287 1.00 55.44 80 ARG A C 1
ATOM 608 O O . ARG A 1 80 ? 20.507 -4.635 14.404 1.00 55.44 80 ARG A O 1
ATOM 615 N N . ALA A 1 81 ? 21.598 -3.241 13.021 1.00 53.75 81 ALA A N 1
ATOM 616 C CA . ALA A 1 81 ? 22.501 -2.703 14.041 1.00 53.75 81 ALA A CA 1
ATOM 617 C C . ALA A 1 81 ? 21.759 -1.895 15.124 1.00 53.75 81 ALA A C 1
ATOM 619 O O . ALA A 1 81 ? 22.239 -1.792 16.248 1.00 53.75 81 ALA A O 1
ATOM 620 N N . ARG A 1 82 ? 20.565 -1.374 14.813 1.00 49.75 82 ARG A N 1
ATOM 621 C CA . ARG A 1 82 ? 19.656 -0.706 15.761 1.00 49.75 82 ARG A CA 1
ATOM 622 C C . ARG A 1 82 ? 18.723 -1.665 16.511 1.00 49.75 82 ARG A C 1
ATOM 624 O O . ARG A 1 82 ? 17.901 -1.212 17.301 1.00 49.75 82 ARG A O 1
ATOM 631 N N . GLY A 1 83 ? 18.841 -2.975 16.282 1.00 38.00 83 GLY A N 1
ATOM 632 C CA . GLY A 1 83 ? 18.022 -4.000 16.934 1.00 38.00 83 GLY A CA 1
ATOM 633 C C . GLY A 1 83 ? 16.640 -4.209 16.307 1.00 38.00 83 GLY A C 1
ATOM 634 O O . GLY A 1 83 ? 15.799 -4.878 16.906 1.00 38.00 83 GLY A O 1
ATOM 635 N N . GLU A 1 84 ? 16.375 -3.669 15.112 1.00 41.50 84 GLU A N 1
ATOM 636 C CA . GLU A 1 84 ? 15.082 -3.835 14.447 1.00 41.50 84 GLU A CA 1
ATOM 637 C C . GLU A 1 84 ? 15.005 -5.153 13.651 1.00 41.50 84 GLU A C 1
ATOM 639 O O . GLU A 1 84 ? 15.940 -5.569 12.959 1.00 41.50 84 GLU A O 1
ATOM 644 N N . THR A 1 85 ? 13.856 -5.836 13.725 1.00 45.88 85 THR A N 1
ATOM 645 C CA . THR A 1 85 ? 13.607 -7.064 12.956 1.00 45.88 85 THR A CA 1
ATOM 646 C C . THR A 1 85 ? 13.151 -6.707 11.543 1.00 45.88 85 THR A C 1
ATOM 648 O O . THR A 1 85 ? 12.000 -6.328 11.315 1.00 45.88 85 THR A O 1
ATOM 651 N N . VA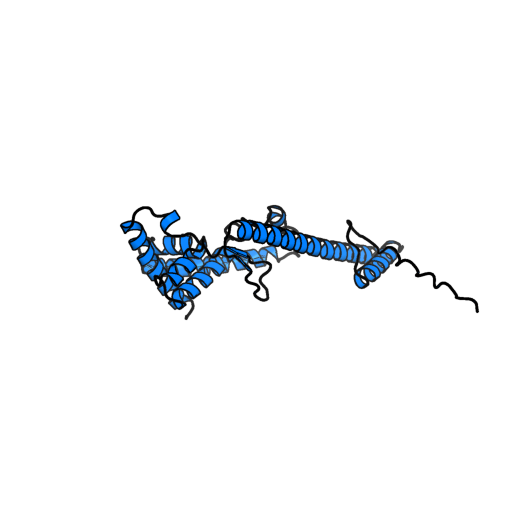L A 1 86 ? 14.072 -6.832 10.590 1.00 45.62 86 VAL A N 1
ATOM 652 C CA . VAL A 1 86 ? 13.840 -6.513 9.180 1.00 45.62 86 VAL A CA 1
ATOM 653 C C . VAL A 1 86 ? 13.633 -7.792 8.374 1.00 45.62 86 VAL A C 1
ATOM 655 O O . VAL A 1 86 ? 14.552 -8.609 8.260 1.00 45.62 86 VAL A O 1
ATOM 658 N N . GLU A 1 87 ? 12.453 -7.950 7.770 1.00 46.81 87 GLU A N 1
ATOM 659 C CA . GLU A 1 87 ? 12.206 -9.004 6.782 1.00 46.81 87 GLU A CA 1
ATOM 660 C C . GLU A 1 87 ? 12.268 -8.447 5.358 1.00 46.81 87 GLU A C 1
ATOM 662 O O . GLU A 1 87 ? 11.593 -7.476 5.003 1.00 46.81 87 GLU A O 1
ATOM 667 N N . ALA A 1 88 ? 13.085 -9.094 4.524 1.00 47.22 88 ALA A N 1
ATOM 668 C CA . ALA A 1 88 ? 13.109 -8.864 3.089 1.00 47.22 88 ALA A CA 1
ATOM 669 C C . ALA A 1 88 ? 12.052 -9.762 2.430 1.00 47.22 88 ALA A C 1
ATOM 671 O O . ALA A 1 88 ? 12.250 -10.969 2.285 1.00 47.22 88 ALA A O 1
ATOM 672 N N . LEU A 1 89 ? 10.922 -9.183 2.024 1.00 43.69 89 LEU A N 1
ATOM 673 C CA . LEU A 1 89 ? 9.881 -9.905 1.292 1.00 43.69 89 LEU A CA 1
ATOM 674 C C . LEU A 1 89 ? 10.350 -10.156 -0.145 1.00 43.69 89 LEU A C 1
ATOM 676 O O . LEU A 1 89 ? 10.138 -9.342 -1.045 1.00 43.69 89 LEU A O 1
ATOM 680 N N . SER A 1 90 ? 10.978 -11.310 -0.360 1.00 37.25 90 SER A N 1
ATOM 681 C CA . SER A 1 90 ? 11.324 -11.811 -1.692 1.00 37.25 90 SER A CA 1
ATOM 682 C C . SER A 1 90 ? 10.120 -12.544 -2.290 1.00 37.25 90 SER A C 1
ATOM 684 O O . SER A 1 90 ? 10.032 -13.765 -2.222 1.00 37.25 90 SER A O 1
ATOM 686 N N . ARG A 1 91 ? 9.153 -11.809 -2.855 1.00 38.09 91 ARG A N 1
ATOM 687 C CA . ARG A 1 91 ? 8.146 -12.406 -3.755 1.00 38.09 91 ARG A CA 1
ATOM 688 C C . ARG A 1 91 ? 8.669 -12.398 -5.199 1.00 38.09 91 ARG A C 1
ATOM 690 O O . ARG A 1 91 ? 9.314 -11.417 -5.581 1.00 38.09 91 ARG A O 1
ATOM 697 N N . PRO A 1 92 ? 8.359 -13.412 -6.031 1.00 33.12 92 PRO A N 1
ATOM 698 C CA . PRO A 1 92 ? 8.708 -13.387 -7.450 1.00 33.12 92 PRO A CA 1
ATOM 699 C C . PRO A 1 92 ? 8.015 -12.185 -8.109 1.00 33.12 92 PRO A C 1
ATOM 701 O O . PRO A 1 92 ? 6.798 -12.045 -8.020 1.00 33.12 92 PRO A O 1
ATOM 704 N N . GLY A 1 93 ? 8.793 -11.271 -8.695 1.00 42.62 93 GLY A N 1
ATOM 705 C CA . GLY A 1 93 ? 8.304 -10.010 -9.278 1.00 42.62 93 GLY A CA 1
ATOM 706 C C . GLY A 1 93 ? 8.381 -8.779 -8.360 1.00 42.62 93 GLY A C 1
ATOM 707 O O . GLY A 1 93 ? 8.186 -7.659 -8.827 1.00 42.62 93 GLY A O 1
ATOM 708 N N . GLY A 1 94 ? 8.720 -8.939 -7.076 1.00 38.66 94 GLY A N 1
ATOM 709 C CA . GLY A 1 94 ? 8.966 -7.831 -6.151 1.00 38.66 94 GLY A CA 1
ATOM 710 C C . GLY A 1 94 ? 10.458 -7.536 -6.015 1.00 38.66 94 GLY A C 1
ATOM 711 O O . GLY A 1 94 ? 11.138 -8.180 -5.223 1.00 38.66 94 GLY A O 1
ATOM 712 N N . ARG A 1 95 ? 10.989 -6.555 -6.756 1.00 39.75 95 ARG A N 1
ATOM 713 C CA . ARG A 1 95 ? 12.361 -6.068 -6.525 1.00 39.75 95 ARG A CA 1
ATOM 714 C C . ARG A 1 95 ? 12.458 -5.474 -5.107 1.00 39.75 95 ARG A C 1
ATOM 716 O O . ARG A 1 95 ? 11.772 -4.505 -4.810 1.00 39.75 95 ARG A O 1
ATOM 723 N N . GLY A 1 96 ? 13.303 -6.057 -4.251 1.00 40.12 96 GLY A N 1
ATOM 724 C CA . GLY A 1 96 ? 13.942 -5.372 -3.116 1.00 40.12 96 GLY A CA 1
ATOM 725 C C . GLY A 1 96 ? 13.038 -4.783 -2.024 1.00 40.12 96 GLY A C 1
ATOM 726 O O . GLY A 1 96 ? 13.305 -3.680 -1.562 1.00 40.12 96 GLY A O 1
ATOM 727 N N . ARG A 1 97 ? 11.981 -5.484 -1.596 1.00 50.84 97 ARG A N 1
ATOM 728 C CA . ARG A 1 97 ? 11.080 -4.999 -0.535 1.00 50.84 97 ARG A CA 1
ATOM 729 C C . ARG A 1 97 ? 11.683 -5.262 0.849 1.00 50.84 97 ARG A C 1
ATOM 731 O O . ARG A 1 97 ? 11.730 -6.411 1.279 1.00 50.84 97 ARG A O 1
ATOM 738 N N . VAL A 1 98 ? 12.117 -4.214 1.544 1.00 45.31 98 VAL A N 1
ATOM 739 C CA . VAL A 1 98 ? 12.626 -4.277 2.924 1.00 45.31 98 VAL A CA 1
ATOM 740 C C . VAL A 1 98 ? 11.590 -3.645 3.849 1.00 45.31 98 VAL A C 1
ATOM 742 O O . VAL A 1 98 ? 11.166 -2.520 3.598 1.00 45.31 98 VAL A O 1
ATOM 745 N N . ARG A 1 99 ? 11.141 -4.368 4.884 1.00 55.75 99 ARG A N 1
ATOM 746 C CA . ARG A 1 99 ? 10.152 -3.868 5.853 1.00 55.75 99 ARG A CA 1
ATOM 747 C C . ARG A 1 99 ? 10.703 -3.900 7.271 1.00 55.75 99 ARG A C 1
ATOM 749 O O . ARG A 1 99 ? 11.202 -4.931 7.719 1.00 55.75 99 ARG A O 1
ATOM 756 N N . VAL A 1 100 ? 10.537 -2.789 7.981 1.00 53.22 100 VAL A N 1
ATOM 757 C CA . VAL A 1 100 ? 10.714 -2.715 9.432 1.00 53.22 100 VAL A CA 1
ATOM 758 C C . VAL A 1 100 ? 9.411 -3.170 10.087 1.00 53.22 100 VAL A C 1
ATOM 760 O O . VAL A 1 100 ? 8.426 -2.434 10.100 1.00 53.22 100 VAL A O 1
ATOM 763 N N . ARG A 1 101 ? 9.389 -4.394 10.622 1.00 53.84 101 ARG A N 1
ATOM 764 C CA . ARG A 1 101 ? 8.179 -4.993 11.218 1.00 53.84 101 ARG A CA 1
ATOM 765 C C . ARG A 1 101 ? 7.684 -4.277 12.472 1.00 53.84 101 ARG A C 1
ATOM 767 O O . ARG A 1 101 ? 6.494 -4.270 12.755 1.00 53.84 101 ARG A O 1
ATOM 774 N N . SER A 1 102 ? 8.589 -3.682 13.246 1.00 52.00 102 SER A N 1
ATOM 775 C CA . SER A 1 102 ? 8.265 -3.071 14.543 1.00 52.00 102 SER A CA 1
ATOM 776 C C . SER A 1 102 ? 7.423 -1.796 14.437 1.00 52.00 102 SER A C 1
ATOM 778 O O . SER A 1 102 ? 6.874 -1.355 15.445 1.00 52.00 102 SER A O 1
ATOM 780 N N . ARG A 1 103 ? 7.315 -1.195 13.243 1.00 61.03 103 ARG A N 1
ATOM 781 C CA . ARG A 1 103 ? 6.635 0.094 13.027 1.00 61.03 103 ARG A CA 1
ATOM 782 C C . ARG A 1 103 ? 5.395 0.006 12.144 1.00 61.03 103 ARG A C 1
ATOM 784 O O . ARG A 1 103 ? 4.774 1.035 11.901 1.00 61.03 103 ARG A O 1
ATOM 791 N N . ASP A 1 104 ? 5.030 -1.187 11.678 1.00 80.38 104 ASP A N 1
ATOM 792 C CA . ASP A 1 104 ? 3.831 -1.371 10.866 1.00 80.38 104 ASP A CA 1
ATOM 793 C C . ASP A 1 104 ? 2.590 -1.441 11.766 1.00 80.38 104 ASP A C 1
ATOM 795 O O . ASP A 1 104 ? 2.405 -2.377 12.556 1.00 80.38 104 ASP A O 1
ATOM 799 N N . GLY A 1 105 ? 1.725 -0.432 11.642 1.00 85.38 105 GLY A N 1
ATOM 800 C CA . GLY A 1 105 ? 0.485 -0.354 12.406 1.00 85.38 105 GLY A CA 1
ATOM 801 C C . GLY A 1 105 ? -0.448 -1.550 12.183 1.00 85.38 105 GLY A C 1
ATOM 802 O O . GLY A 1 105 ? -1.091 -1.983 13.137 1.00 85.38 105 GLY A O 1
ATOM 803 N N . LEU A 1 106 ? -0.494 -2.131 10.975 1.00 90.75 106 LEU A N 1
ATOM 804 C CA . LEU A 1 106 ? -1.326 -3.312 10.702 1.00 90.75 106 LEU A CA 1
ATOM 805 C C . LEU A 1 106 ? -0.786 -4.562 11.401 1.00 90.75 106 LEU A C 1
ATOM 807 O O . LEU A 1 106 ? -1.552 -5.290 12.024 1.00 90.75 106 LEU A O 1
ATOM 811 N N . GLU A 1 107 ? 0.525 -4.797 11.328 1.00 87.38 107 GLU A N 1
ATOM 812 C CA . GLU A 1 107 ? 1.163 -5.965 11.953 1.00 87.38 107 GLU A CA 1
ATOM 813 C C . GLU A 1 107 ? 1.074 -5.888 13.482 1.00 87.38 107 GLU A C 1
ATOM 815 O O . GLU A 1 107 ? 0.783 -6.875 14.153 1.00 87.38 107 GLU A O 1
ATOM 820 N N . THR A 1 108 ? 1.238 -4.689 14.046 1.00 88.56 108 THR A N 1
ATOM 821 C CA . THR A 1 108 ? 1.066 -4.458 15.488 1.00 88.56 108 THR A CA 1
ATOM 822 C C . THR A 1 108 ? -0.366 -4.760 15.943 1.00 88.56 108 THR A C 1
ATOM 824 O O . THR A 1 108 ? -0.589 -5.345 17.008 1.00 88.56 108 THR A O 1
ATOM 827 N N . LEU A 1 109 ? -1.362 -4.365 15.146 1.00 91.44 109 LEU A N 1
ATOM 828 C CA . LEU A 1 109 ? -2.769 -4.617 15.454 1.00 91.44 109 LEU A CA 1
ATOM 829 C C . LEU A 1 109 ? -3.140 -6.096 15.327 1.00 91.44 109 LEU A C 1
ATOM 831 O O . LEU A 1 109 ? -3.902 -6.587 16.152 1.00 91.44 109 LEU A O 1
ATOM 835 N N . GLU A 1 110 ? -2.594 -6.807 14.344 1.00 93.81 110 GLU A N 1
ATOM 836 C CA . GLU A 1 110 ? -2.842 -8.242 14.177 1.00 93.81 110 GLU A CA 1
ATOM 837 C C . GLU A 1 110 ? -2.208 -9.050 15.318 1.00 93.81 110 GLU A C 1
ATOM 839 O O . GLU A 1 110 ? -2.899 -9.818 15.984 1.00 93.81 110 GLU A O 1
ATOM 844 N N . ARG A 1 111 ? -0.941 -8.778 15.658 1.00 88.75 111 ARG A N 1
ATOM 845 C CA . ARG A 1 111 ? -0.255 -9.430 16.790 1.00 88.75 111 ARG A CA 1
ATOM 846 C C . ARG A 1 111 ? -0.932 -9.203 18.135 1.00 88.75 111 ARG A C 1
ATOM 848 O O . ARG A 1 111 ? -0.897 -10.078 18.993 1.00 88.75 111 ARG A O 1
ATOM 855 N N . SER A 1 112 ? -1.521 -8.025 18.336 1.00 90.06 112 SER A N 1
ATOM 856 C CA . SER A 1 112 ? -2.279 -7.720 19.557 1.00 90.06 112 SER A CA 1
ATOM 857 C C . SER A 1 112 ? -3.701 -8.292 19.550 1.00 90.06 112 SER A C 1
ATOM 859 O O . SER A 1 112 ? -4.426 -8.098 20.523 1.00 90.06 112 SER A O 1
ATOM 861 N N . GLY A 1 113 ? -4.122 -8.964 18.473 1.00 92.94 113 GLY A N 1
ATOM 862 C CA . GLY A 1 113 ? -5.474 -9.504 18.316 1.00 92.94 113 GLY A CA 1
ATOM 863 C C . GLY A 1 113 ? -6.549 -8.435 18.096 1.00 92.94 113 GLY A C 1
ATOM 864 O O . GLY A 1 113 ? -7.737 -8.728 18.178 1.00 92.94 113 GLY A O 1
ATOM 865 N N . ALA A 1 114 ? -6.156 -7.186 17.829 1.00 93.44 114 ALA A N 1
ATOM 866 C CA . ALA A 1 114 ? -7.085 -6.086 17.589 1.00 93.44 114 ALA A CA 1
ATOM 867 C C . ALA A 1 114 ? -7.754 -6.155 16.207 1.00 93.44 114 ALA A C 1
ATOM 869 O O . ALA A 1 114 ? -8.783 -5.509 16.006 1.00 93.44 114 ALA A O 1
ATOM 870 N N . ILE A 1 115 ? -7.155 -6.891 15.268 1.00 96.00 115 ILE A N 1
ATOM 871 C CA . ILE A 1 115 ? -7.718 -7.217 13.955 1.00 96.00 115 ILE A CA 1
ATOM 872 C C . ILE A 1 115 ? -7.484 -8.699 13.650 1.00 96.00 115 ILE A C 1
ATOM 874 O O . ILE A 1 115 ? -6.530 -9.299 14.145 1.00 96.00 115 ILE A O 1
ATOM 878 N N . THR A 1 116 ? -8.338 -9.288 12.819 1.00 95.81 116 THR A N 1
ATOM 879 C CA . THR A 1 116 ? -8.218 -10.688 12.385 1.00 95.81 116 THR A CA 1
ATOM 880 C C . THR A 1 116 ? -7.206 -10.850 11.246 1.00 95.81 116 THR A C 1
ATOM 882 O O . THR A 1 116 ? -6.872 -9.891 10.549 1.00 95.81 116 THR A O 1
ATOM 885 N N . ALA A 1 117 ? -6.765 -12.084 10.980 1.00 92.19 117 ALA A N 1
ATOM 886 C CA . ALA A 1 117 ? -5.885 -12.385 9.844 1.00 92.19 117 ALA A CA 1
ATOM 887 C C . ALA A 1 117 ? -6.507 -12.001 8.483 1.00 92.19 117 ALA A C 1
ATOM 889 O O . ALA A 1 117 ? -5.802 -11.548 7.578 1.00 92.19 117 ALA A O 1
ATOM 890 N N . LEU A 1 118 ? -7.834 -12.127 8.338 1.00 93.00 118 LEU A N 1
ATOM 891 C CA . LEU A 1 118 ? -8.555 -11.691 7.134 1.00 93.00 118 LEU A CA 1
ATOM 892 C C . LEU A 1 118 ? -8.518 -10.169 6.980 1.00 93.00 118 LEU A C 1
ATOM 894 O O . LEU A 1 118 ? -8.186 -9.665 5.907 1.00 93.00 118 LEU A O 1
ATOM 898 N N . GLN A 1 119 ? -8.778 -9.435 8.065 1.00 95.00 119 GLN A N 1
ATOM 899 C CA . GLN A 1 119 ? -8.689 -7.974 8.091 1.00 95.00 119 GLN A CA 1
ATOM 900 C C . GLN A 1 119 ? -7.260 -7.495 7.808 1.00 95.00 119 GLN A C 1
ATOM 902 O O . GLN A 1 119 ? -7.067 -6.560 7.033 1.00 95.00 119 GLN A O 1
ATOM 907 N N . TYR A 1 120 ? -6.250 -8.168 8.362 1.00 93.31 120 TYR A N 1
ATOM 908 C CA . TYR A 1 120 ? -4.847 -7.899 8.061 1.00 93.31 120 TYR A CA 1
ATOM 909 C C . TYR A 1 120 ? -4.540 -8.090 6.569 1.00 93.31 120 TYR A C 1
ATOM 911 O O . TYR A 1 120 ? -3.996 -7.190 5.924 1.00 93.31 120 TYR A O 1
ATOM 919 N N . ARG A 1 121 ? -4.958 -9.218 5.979 1.00 88.06 121 ARG A N 1
ATOM 920 C CA . ARG A 1 121 ? -4.778 -9.495 4.546 1.00 88.06 121 ARG A CA 1
ATOM 921 C C . ARG A 1 121 ? -5.486 -8.464 3.664 1.00 88.06 121 ARG A C 1
ATOM 923 O O . ARG A 1 121 ? -4.893 -8.000 2.691 1.00 88.06 121 ARG A O 1
ATOM 930 N N . ALA A 1 122 ? -6.708 -8.071 4.016 1.00 91.00 122 ALA A N 1
ATOM 931 C CA . ALA A 1 122 ? -7.448 -7.019 3.323 1.00 91.00 122 ALA A CA 1
ATOM 932 C C . ALA A 1 122 ? -6.737 -5.657 3.422 1.00 91.00 122 ALA A C 1
ATOM 934 O O . ALA A 1 122 ? -6.642 -4.935 2.430 1.00 91.00 122 ALA A O 1
ATOM 935 N N . GLY A 1 123 ? -6.173 -5.332 4.589 1.00 93.62 123 GLY A N 1
ATOM 936 C CA . GLY A 1 123 ? -5.356 -4.137 4.795 1.00 93.62 123 GLY A CA 1
ATOM 937 C C . GLY A 1 123 ? -4.101 -4.116 3.918 1.00 93.62 123 GLY A C 1
ATOM 938 O O . GLY A 1 123 ? -3.780 -3.081 3.338 1.00 93.62 123 GLY A O 1
ATOM 939 N N . LEU A 1 124 ? -3.430 -5.259 3.742 1.00 89.19 124 LEU A N 1
ATOM 940 C CA . LEU A 1 124 ? -2.287 -5.373 2.829 1.00 89.19 124 LEU A CA 1
ATOM 941 C C . LEU A 1 124 ? -2.682 -5.177 1.358 1.00 89.19 124 LEU A C 1
ATOM 943 O O . LEU A 1 124 ? -1.947 -4.525 0.622 1.00 89.19 124 LEU A O 1
ATOM 947 N N . LEU A 1 125 ? -3.835 -5.700 0.929 1.00 89.12 125 LEU A N 1
ATOM 948 C CA . LEU A 1 125 ? -4.342 -5.476 -0.431 1.00 89.12 125 LEU A CA 1
ATOM 949 C C . LEU A 1 125 ? -4.714 -4.008 -0.662 1.00 89.12 125 LEU A C 1
ATOM 951 O O . LEU A 1 125 ? -4.397 -3.453 -1.714 1.00 89.12 125 LEU A O 1
ATOM 955 N N . TYR A 1 126 ? -5.335 -3.359 0.329 1.00 92.06 126 TYR A N 1
ATOM 956 C CA . TYR A 1 126 ? -5.570 -1.917 0.282 1.00 92.06 126 TYR A CA 1
ATOM 957 C C . TYR A 1 126 ? -4.252 -1.147 0.161 1.00 92.06 126 TYR A C 1
ATOM 959 O O . TYR A 1 126 ? -4.155 -0.254 -0.674 1.00 92.06 126 TYR A O 1
ATOM 967 N N . ARG A 1 127 ? -3.223 -1.520 0.934 1.00 89.06 127 ARG A N 1
ATOM 968 C CA . ARG A 1 127 ? -1.889 -0.909 0.841 1.00 89.06 127 ARG A CA 1
ATOM 969 C C . ARG A 1 127 ? -1.295 -1.051 -0.556 1.00 89.06 127 ARG A C 1
ATOM 971 O O . ARG A 1 127 ? -0.808 -0.073 -1.109 1.00 89.06 127 ARG A O 1
ATOM 978 N N . ASP A 1 128 ? -1.371 -2.248 -1.138 1.00 83.56 128 ASP A N 1
ATOM 979 C CA . ASP A 1 128 ? -0.867 -2.506 -2.488 1.00 83.56 128 ASP A CA 1
ATOM 980 C C . ASP A 1 128 ? -1.578 -1.618 -3.531 1.00 83.56 128 ASP A C 1
ATOM 982 O O . ASP A 1 128 ? -0.925 -1.112 -4.444 1.00 83.56 128 ASP A O 1
ATOM 986 N N . LEU A 1 129 ? -2.892 -1.385 -3.385 1.00 83.62 129 LEU A N 1
ATOM 987 C CA . LEU A 1 129 ? -3.630 -0.424 -4.213 1.00 83.62 129 LEU A CA 1
ATOM 988 C C . LEU A 1 129 ? -3.179 1.017 -3.948 1.00 83.62 129 LEU A C 1
ATOM 990 O O . LEU A 1 129 ? -2.878 1.736 -4.897 1.00 83.62 129 LEU A O 1
ATOM 994 N N . TYR A 1 130 ? -3.095 1.424 -2.682 1.00 86.06 130 TYR A N 1
ATOM 995 C CA . TYR A 1 130 ? -2.722 2.774 -2.263 1.00 86.06 130 TYR A CA 1
ATOM 996 C C . TYR A 1 130 ? -1.335 3.167 -2.801 1.00 86.06 130 TYR A C 1
ATOM 998 O O . TYR A 1 130 ? -1.212 4.153 -3.527 1.00 86.06 130 TYR A O 1
ATOM 1006 N N . GLU A 1 131 ? -0.318 2.330 -2.581 1.00 79.94 131 GLU A N 1
ATOM 1007 C CA . GLU A 1 131 ? 1.047 2.526 -3.097 1.00 79.94 131 GLU A CA 1
ATOM 1008 C C . GLU A 1 131 ? 1.100 2.516 -4.637 1.00 79.94 131 GLU A C 1
ATOM 1010 O O . GLU A 1 131 ? 1.921 3.199 -5.246 1.00 79.94 131 GLU A O 1
ATOM 1015 N N . ALA A 1 132 ? 0.232 1.749 -5.306 1.00 75.50 132 ALA A N 1
ATOM 1016 C CA . ALA A 1 132 ? 0.198 1.701 -6.768 1.00 75.50 132 ALA A CA 1
ATOM 1017 C C . ALA A 1 132 ? -0.491 2.921 -7.410 1.00 75.50 132 ALA A C 1
ATOM 1019 O O . ALA A 1 132 ? -0.266 3.189 -8.594 1.00 75.50 132 ALA A O 1
ATOM 1020 N N . THR A 1 133 ? -1.325 3.654 -6.663 1.00 74.38 133 THR A N 1
ATOM 1021 C CA . THR A 1 133 ? -1.973 4.884 -7.154 1.00 74.38 133 THR A CA 1
ATOM 1022 C C . THR A 1 133 ? -1.041 6.093 -7.143 1.00 74.38 133 THR A C 1
ATOM 1024 O O . THR A 1 133 ? -1.067 6.908 -8.076 1.00 74.38 133 THR A O 1
ATOM 1027 N N . ASP A 1 134 ? -0.171 6.178 -6.139 1.00 68.62 134 ASP A N 1
ATOM 1028 C CA . ASP A 1 134 ? 0.761 7.282 -5.957 1.00 68.62 134 ASP A CA 1
ATOM 1029 C C . ASP A 1 134 ? 2.168 6.759 -5.605 1.00 68.62 134 ASP A C 1
ATOM 1031 O O . ASP A 1 134 ? 2.426 6.416 -4.451 1.00 68.62 134 ASP A O 1
ATOM 1035 N N . PRO A 1 135 ? 3.092 6.690 -6.583 1.00 57.06 135 PRO A N 1
ATOM 1036 C CA . PRO A 1 135 ? 4.452 6.212 -6.356 1.00 57.06 135 PRO A CA 1
ATOM 1037 C C . PRO A 1 135 ? 5.291 7.160 -5.481 1.00 57.06 135 PRO A C 1
ATOM 1039 O O . PRO A 1 135 ? 6.309 6.725 -4.954 1.00 57.06 135 PRO A O 1
ATOM 1042 N N . GLU A 1 136 ? 4.891 8.425 -5.289 1.00 51.12 136 GLU A N 1
ATOM 1043 C CA . GLU A 1 136 ? 5.564 9.333 -4.341 1.00 51.12 136 GLU A CA 1
ATOM 1044 C C . GLU A 1 136 ? 5.154 9.043 -2.890 1.00 51.12 136 GLU A C 1
ATOM 1046 O O . GLU A 1 136 ? 5.916 9.293 -1.956 1.00 51.12 136 GLU A O 1
ATOM 1051 N N . ARG A 1 137 ? 3.967 8.452 -2.698 1.00 50.75 137 ARG A N 1
ATOM 1052 C CA . ARG A 1 137 ? 3.499 7.885 -1.420 1.00 50.75 137 ARG A CA 1
ATOM 1053 C C . ARG A 1 137 ? 3.894 6.437 -1.235 1.00 50.75 137 ARG A C 1
ATOM 1055 O O . ARG A 1 137 ? 3.529 5.823 -0.233 1.00 50.75 137 ARG A O 1
ATOM 1062 N N . ASP A 1 138 ? 4.630 5.884 -2.191 1.00 48.62 138 ASP A N 1
ATOM 1063 C CA . ASP A 1 138 ? 5.246 4.599 -1.993 1.00 48.62 138 ASP A CA 1
ATOM 1064 C C . ASP A 1 138 ? 6.164 4.741 -0.776 1.00 48.62 138 ASP A C 1
ATOM 1066 O O . ASP A 1 138 ? 7.166 5.456 -0.809 1.00 48.62 138 ASP A O 1
ATOM 1070 N N . LEU A 1 139 ? 5.841 4.064 0.323 1.00 47.19 139 LEU A N 1
ATOM 1071 C CA . LEU A 1 139 ? 6.739 3.981 1.476 1.00 47.19 139 LEU A CA 1
ATOM 1072 C C . LEU A 1 139 ? 8.093 3.356 1.072 1.00 47.19 139 LEU A C 1
ATOM 1074 O O . LEU A 1 139 ? 9.072 3.461 1.807 1.00 47.19 139 LEU A O 1
ATOM 1078 N N . ARG A 1 140 ? 8.173 2.764 -0.133 1.00 43.09 140 ARG A N 1
ATOM 1079 C CA . ARG A 1 140 ? 9.399 2.334 -0.823 1.00 43.09 140 ARG A CA 1
ATOM 1080 C C . ARG A 1 140 ? 10.263 3.507 -1.334 1.00 43.09 140 ARG A C 1
ATOM 1082 O O . ARG A 1 140 ? 11.470 3.333 -1.481 1.00 43.09 140 ARG A O 1
ATOM 1089 N N . SER A 1 141 ? 9.690 4.690 -1.587 1.00 38.00 141 SER A N 1
ATOM 1090 C CA . SER A 1 141 ? 10.369 5.883 -2.128 1.00 38.00 141 SER A CA 1
ATOM 1091 C C . SER A 1 141 ? 11.138 6.692 -1.084 1.00 38.00 141 SER A C 1
ATOM 1093 O O . SER A 1 141 ? 12.078 7.389 -1.451 1.00 38.00 141 SER A O 1
ATOM 1095 N N . GLN A 1 142 ? 10.820 6.589 0.210 1.00 38.06 142 GLN A N 1
ATOM 1096 C CA . GLN A 1 142 ? 11.669 7.212 1.241 1.00 38.06 142 GLN A CA 1
ATOM 1097 C C . GLN A 1 142 ? 13.009 6.475 1.426 1.00 38.06 142 GLN A C 1
ATOM 1099 O O . GLN A 1 142 ? 13.893 6.959 2.126 1.00 38.06 142 GLN A O 1
ATOM 1104 N N . MET A 1 143 ? 13.174 5.319 0.772 1.00 38.22 143 MET A N 1
ATOM 1105 C CA . MET A 1 143 ? 14.391 4.499 0.786 1.00 38.22 143 MET A CA 1
ATOM 1106 C C . MET A 1 143 ? 15.035 4.333 -0.600 1.00 38.22 143 MET A C 1
ATOM 1108 O O . MET A 1 143 ? 16.159 3.841 -0.702 1.00 38.22 143 MET A O 1
ATOM 1112 N N . ALA A 1 144 ? 14.355 4.739 -1.675 1.00 34.56 144 ALA A N 1
ATOM 1113 C CA . ALA A 1 144 ? 14.922 4.779 -3.014 1.00 34.56 144 ALA A CA 1
ATOM 1114 C C . ALA A 1 144 ? 15.496 6.177 -3.261 1.00 34.56 144 ALA A C 1
ATOM 1116 O O . ALA A 1 144 ? 14.772 7.165 -3.283 1.00 34.56 144 ALA A O 1
ATOM 1117 N N . SER A 1 145 ? 16.817 6.246 -3.422 1.00 33.91 145 SER A N 1
ATOM 1118 C CA . SER A 1 145 ? 17.555 7.467 -3.750 1.00 33.91 145 SER A CA 1
ATOM 1119 C C . SER A 1 145 ? 16.836 8.307 -4.829 1.00 33.91 145 SER A C 1
ATOM 1121 O O . SER A 1 145 ? 16.340 7.724 -5.801 1.00 33.91 145 SER A O 1
ATOM 1123 N N . PRO A 1 146 ? 16.828 9.655 -4.736 1.00 42.06 146 PRO A N 1
ATOM 1124 C CA . PRO A 1 146 ? 16.194 10.550 -5.717 1.00 42.06 146 PRO A CA 1
ATOM 1125 C C . PRO A 1 146 ? 16.668 10.351 -7.171 1.00 42.06 146 PRO A C 1
ATOM 1127 O O . PRO A 1 146 ? 16.014 10.814 -8.101 1.00 42.06 146 PRO A O 1
ATOM 1130 N N . ALA A 1 147 ? 17.743 9.591 -7.405 1.00 42.00 147 ALA A N 1
ATOM 1131 C CA . ALA A 1 147 ? 18.166 9.153 -8.736 1.00 42.00 147 ALA A CA 1
ATOM 1132 C C . ALA A 1 147 ? 17.129 8.275 -9.480 1.00 42.00 147 ALA A C 1
ATOM 1134 O O . ALA A 1 147 ? 17.158 8.205 -10.707 1.00 42.00 147 ALA A O 1
ATOM 1135 N N . LEU A 1 148 ? 16.191 7.627 -8.775 1.00 40.56 148 LEU A N 1
ATOM 1136 C CA . LEU A 1 148 ? 15.102 6.845 -9.385 1.00 40.56 148 LEU A CA 1
ATOM 1137 C C . LEU A 1 148 ? 13.888 7.691 -9.797 1.00 40.56 148 LEU A C 1
ATOM 1139 O O . LEU A 1 148 ? 13.091 7.230 -10.615 1.00 40.56 148 LEU A O 1
ATOM 1143 N N . ALA A 1 149 ? 13.784 8.939 -9.324 1.00 41.56 149 ALA A N 1
ATOM 1144 C CA . ALA A 1 149 ? 12.737 9.872 -9.748 1.00 41.56 149 ALA A CA 1
ATOM 1145 C C . ALA A 1 149 ? 12.904 10.323 -11.218 1.00 41.56 149 ALA A C 1
ATOM 1147 O O . ALA A 1 149 ? 11.969 10.837 -11.825 1.00 41.56 149 ALA A O 1
ATOM 1148 N N . GLY A 1 150 ? 14.076 10.087 -11.824 1.00 37.62 150 GLY A N 1
ATOM 1149 C CA . GLY A 1 150 ? 14.391 10.471 -13.205 1.00 37.62 150 GLY A CA 1
ATOM 1150 C C . GLY A 1 150 ? 14.142 9.402 -14.279 1.00 37.62 150 GLY A C 1
ATOM 1151 O O . GLY A 1 150 ? 14.269 9.694 -15.467 1.00 37.62 150 GLY A O 1
ATOM 1152 N N . ALA A 1 151 ? 13.775 8.166 -13.920 1.00 38.66 151 ALA A N 1
ATOM 1153 C CA . ALA A 1 151 ? 13.653 7.064 -14.889 1.00 38.66 151 ALA A CA 1
ATOM 1154 C C . ALA A 1 151 ? 12.318 7.042 -15.671 1.00 38.66 151 ALA A C 1
ATOM 1156 O O . ALA A 1 151 ? 12.018 6.073 -16.368 1.00 38.66 151 ALA A O 1
ATOM 1157 N N . GLY A 1 152 ? 11.514 8.105 -15.579 1.00 40.00 152 GLY A N 1
ATOM 1158 C CA . GLY A 1 152 ? 10.233 8.233 -16.282 1.00 40.00 152 GLY A CA 1
ATOM 1159 C C . GLY A 1 152 ? 10.321 8.687 -17.746 1.00 40.00 152 GLY A C 1
ATOM 1160 O O . GLY A 1 152 ? 9.315 8.633 -18.445 1.00 40.00 152 GLY A O 1
ATOM 1161 N N . ALA A 1 153 ? 11.484 9.122 -18.244 1.00 38.62 153 ALA A N 1
ATOM 1162 C CA . ALA A 1 153 ? 11.527 9.934 -19.468 1.00 38.62 153 ALA A CA 1
ATOM 1163 C C . ALA A 1 153 ? 12.028 9.245 -20.758 1.00 38.62 153 ALA A C 1
ATOM 1165 O O . ALA A 1 153 ? 12.089 9.904 -21.792 1.00 38.62 153 ALA A O 1
ATOM 1166 N N . LYS A 1 154 ? 12.397 7.952 -20.760 1.00 41.41 154 LYS A N 1
ATOM 1167 C CA . LYS A 1 154 ? 12.918 7.280 -21.981 1.00 41.41 154 LYS A CA 1
ATOM 1168 C C . LYS A 1 154 ? 12.401 5.851 -22.199 1.00 41.41 154 LYS A C 1
ATOM 1170 O O . LYS A 1 154 ? 13.130 4.980 -22.663 1.00 41.41 154 LYS A O 1
ATOM 1175 N N . GLY A 1 155 ? 11.141 5.590 -21.855 1.00 46.03 155 GLY A N 1
ATOM 1176 C CA . GLY A 1 155 ? 10.448 4.381 -22.313 1.00 46.03 155 GLY A CA 1
ATOM 1177 C C . GLY A 1 155 ? 9.965 4.525 -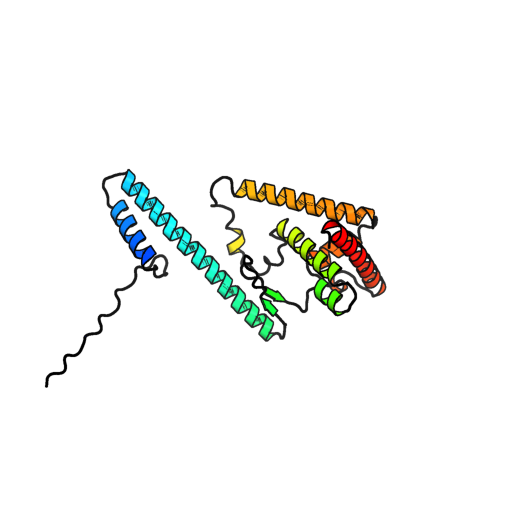23.765 1.00 46.03 155 GLY A C 1
ATOM 1178 O O . GLY A 1 155 ? 9.794 5.653 -24.225 1.00 46.03 155 GLY A O 1
ATOM 1179 N N . PRO A 1 156 ? 9.722 3.419 -24.494 1.00 43.31 156 PRO A N 1
ATOM 1180 C CA . PRO A 1 156 ? 9.102 3.473 -25.819 1.00 43.31 156 PRO A CA 1
ATOM 1181 C C . PRO A 1 156 ? 7.778 4.267 -25.781 1.00 43.31 156 PRO A C 1
ATOM 1183 O O . PRO A 1 156 ? 7.072 4.209 -24.763 1.00 43.31 156 PRO A O 1
ATOM 1186 N N . PRO A 1 157 ? 7.439 5.012 -26.854 1.00 43.66 157 PRO A N 1
ATOM 1187 C CA . PRO A 1 157 ? 6.215 5.812 -26.917 1.00 43.66 157 PRO A CA 1
ATOM 1188 C C . PRO A 1 157 ? 4.990 4.938 -26.595 1.00 43.66 157 PRO A C 1
ATOM 1190 O O . PRO A 1 157 ? 4.901 3.800 -27.052 1.00 43.66 157 PRO A O 1
ATOM 1193 N N . GLY A 1 158 ? 4.097 5.438 -25.734 1.00 50.66 158 GLY A N 1
ATOM 1194 C CA . GLY A 1 158 ? 2.909 4.722 -25.238 1.00 50.66 158 GLY A CA 1
ATOM 1195 C C . GLY A 1 158 ? 3.055 4.073 -23.853 1.00 50.66 158 GLY A C 1
ATOM 1196 O O . GLY A 1 158 ? 2.055 3.823 -23.182 1.00 50.66 158 GLY A O 1
ATOM 1197 N N . ARG A 1 159 ? 4.278 3.861 -23.338 1.00 53.56 159 ARG A N 1
ATOM 1198 C CA . ARG A 1 159 ? 4.460 3.292 -21.985 1.00 53.56 159 ARG A CA 1
ATOM 1199 C C . ARG A 1 159 ? 4.007 4.251 -20.882 1.00 53.56 159 ARG A C 1
ATOM 1201 O O . ARG A 1 159 ? 3.442 3.796 -19.896 1.00 53.56 159 ARG A O 1
ATOM 1208 N N . ALA A 1 160 ? 4.243 5.553 -21.051 1.00 54.62 160 ALA A N 1
ATOM 1209 C CA . ALA A 1 160 ? 3.811 6.580 -20.100 1.00 54.62 160 ALA A CA 1
ATOM 1210 C C . ALA A 1 160 ? 2.278 6.710 -20.057 1.00 54.62 160 ALA A C 1
ATOM 1212 O O . ALA A 1 160 ? 1.702 6.764 -18.974 1.00 54.62 160 ALA A O 1
ATOM 1213 N N . GLU A 1 161 ? 1.623 6.668 -21.219 1.00 59.59 161 GLU A N 1
ATOM 1214 C CA . GLU A 1 161 ? 0.162 6.727 -21.351 1.00 59.59 161 GLU A CA 1
ATOM 1215 C C . GLU A 1 161 ? -0.512 5.488 -20.756 1.00 59.59 161 GLU A C 1
ATOM 1217 O O . GLU A 1 161 ? -1.386 5.619 -19.903 1.00 59.59 161 GLU A O 1
ATOM 1222 N N . ALA A 1 162 ? -0.039 4.283 -21.094 1.00 59.19 162 ALA A N 1
ATOM 1223 C CA . ALA A 1 162 ? -0.550 3.041 -20.510 1.00 59.19 162 ALA A CA 1
ATOM 1224 C C . ALA A 1 162 ? -0.360 2.993 -18.982 1.00 59.19 162 ALA A C 1
ATOM 1226 O O . ALA A 1 162 ? -1.176 2.428 -18.247 1.00 59.19 162 ALA A O 1
ATOM 1227 N N . TRP A 1 163 ? 0.721 3.595 -18.477 1.00 63.12 163 TRP A N 1
ATOM 1228 C CA . TRP A 1 163 ? 0.971 3.688 -17.041 1.00 63.12 163 TRP A CA 1
ATOM 1229 C C . TRP A 1 163 ? 0.048 4.704 -16.358 1.00 63.12 163 TRP A C 1
ATOM 1231 O O . TRP A 1 163 ? -0.488 4.411 -15.288 1.00 63.12 163 TRP A O 1
ATOM 1241 N N . ALA A 1 164 ? -0.192 5.857 -16.986 1.00 64.25 164 ALA A N 1
ATOM 1242 C CA . ALA A 1 164 ? -1.148 6.857 -16.517 1.00 64.25 164 ALA A CA 1
ATOM 1243 C C . ALA A 1 164 ? -2.584 6.308 -16.498 1.00 64.25 164 ALA A C 1
ATOM 1245 O O . ALA A 1 164 ? -3.289 6.455 -15.500 1.00 64.25 164 ALA A O 1
ATOM 1246 N N . GLU A 1 165 ? -2.992 5.593 -17.546 1.00 69.19 165 GLU A N 1
ATOM 1247 C CA . GLU A 1 165 ? -4.302 4.946 -17.619 1.00 69.19 165 GLU A CA 1
ATOM 1248 C C . GLU A 1 165 ? -4.465 3.882 -16.524 1.00 69.19 165 GLU A C 1
ATOM 1250 O O . GLU A 1 165 ? -5.478 3.840 -15.820 1.00 69.19 165 GLU A O 1
ATOM 1255 N N . ARG A 1 166 ? -3.437 3.051 -16.311 1.00 70.88 166 ARG A N 1
ATOM 1256 C CA . ARG A 1 166 ? -3.431 2.076 -15.215 1.00 70.88 166 ARG A CA 1
ATOM 1257 C C . ARG A 1 166 ? -3.567 2.756 -13.853 1.00 70.88 166 ARG A C 1
ATOM 1259 O O . ARG A 1 166 ? -4.335 2.273 -13.022 1.00 70.88 166 ARG A O 1
ATOM 1266 N N . ARG A 1 167 ? -2.864 3.869 -13.619 1.00 71.62 167 ARG A N 1
ATOM 1267 C CA . ARG A 1 167 ? -2.989 4.650 -12.376 1.00 71.62 167 ARG A CA 1
ATOM 1268 C C . ARG A 1 167 ? -4.393 5.193 -12.188 1.00 71.62 167 ARG A C 1
ATOM 1270 O O . ARG A 1 167 ? -4.927 5.070 -11.092 1.00 71.62 167 ARG A O 1
ATOM 1277 N N . LEU A 1 168 ? -5.004 5.729 -13.241 1.00 74.12 168 LEU A N 1
ATOM 1278 C CA . LEU A 1 168 ? -6.370 6.241 -13.181 1.00 74.12 168 LEU A CA 1
ATOM 1279 C C . LEU A 1 168 ? -7.364 5.137 -12.796 1.00 74.12 168 LEU A C 1
ATOM 1281 O O . LEU A 1 168 ? -8.196 5.343 -11.916 1.00 74.12 168 LEU A O 1
ATOM 1285 N N . ARG A 1 169 ? -7.233 3.938 -13.380 1.00 74.69 169 ARG A N 1
ATOM 1286 C CA . ARG A 1 169 ? -8.077 2.781 -13.029 1.00 74.69 169 ARG A CA 1
ATOM 1287 C C . ARG A 1 169 ? -7.890 2.343 -11.576 1.00 74.69 169 ARG A C 1
ATOM 1289 O O . ARG A 1 169 ? -8.872 2.086 -10.883 1.00 74.69 169 ARG A O 1
ATOM 1296 N N . LEU A 1 170 ? -6.648 2.280 -11.096 1.00 78.62 170 LEU A N 1
ATOM 1297 C CA . LEU A 1 170 ? -6.361 1.936 -9.699 1.00 78.62 170 LEU A CA 1
ATOM 1298 C C . LEU A 1 170 ? -6.881 3.008 -8.734 1.00 78.62 170 LEU A C 1
ATOM 1300 O O . LEU A 1 170 ? -7.461 2.669 -7.705 1.00 78.62 170 LEU A O 1
ATOM 1304 N N . ALA A 1 171 ? -6.745 4.288 -9.089 1.00 77.75 171 ALA A N 1
ATOM 1305 C CA . ALA A 1 171 ? -7.249 5.404 -8.297 1.00 77.75 171 ALA A CA 1
ATOM 1306 C C . ALA A 1 171 ? -8.779 5.379 -8.227 1.00 77.75 171 ALA A C 1
ATOM 1308 O O . ALA A 1 171 ? -9.340 5.558 -7.149 1.00 77.75 171 ALA A O 1
ATOM 1309 N N . ALA A 1 172 ? -9.452 5.070 -9.339 1.00 78.00 172 ALA A N 1
ATOM 1310 C CA . ALA A 1 172 ? -10.896 4.869 -9.372 1.00 78.00 172 ALA A CA 1
ATOM 1311 C C . ALA A 1 172 ? -11.329 3.678 -8.500 1.00 78.00 172 ALA A C 1
ATOM 1313 O O . ALA A 1 172 ? -12.278 3.799 -7.729 1.00 78.00 172 ALA A O 1
ATOM 1314 N N . SER A 1 173 ? -10.605 2.554 -8.554 1.00 84.56 173 SER A N 1
ATOM 1315 C CA . SER A 1 173 ? -10.872 1.388 -7.701 1.00 84.56 173 SER A CA 1
ATOM 1316 C C . SER A 1 173 ? -10.714 1.717 -6.215 1.00 84.56 173 SER A C 1
ATOM 1318 O O . SER A 1 173 ? -11.568 1.356 -5.404 1.00 84.56 173 SER A O 1
ATOM 1320 N N . MET A 1 174 ? -9.643 2.425 -5.850 1.00 88.69 174 MET A N 1
ATOM 1321 C CA . MET A 1 174 ? -9.403 2.867 -4.478 1.00 88.69 174 MET A CA 1
ATOM 1322 C C . MET A 1 174 ? -10.488 3.845 -4.016 1.00 88.69 174 MET A C 1
ATOM 1324 O O . MET A 1 174 ? -11.042 3.678 -2.932 1.00 88.69 174 MET A O 1
ATOM 1328 N N . ALA A 1 175 ? -10.846 4.823 -4.850 1.00 87.44 175 ALA A N 1
ATOM 1329 C CA . ALA A 1 175 ? -11.909 5.778 -4.557 1.00 87.44 175 ALA A CA 1
ATOM 1330 C C . ALA A 1 175 ? -13.267 5.084 -4.369 1.00 87.44 175 ALA A C 1
ATOM 1332 O O . ALA A 1 175 ? -14.004 5.433 -3.450 1.00 87.44 175 ALA A O 1
ATOM 1333 N N . ALA A 1 176 ? -13.584 4.071 -5.181 1.00 87.62 176 ALA A N 1
ATOM 1334 C CA . ALA A 1 176 ? -14.803 3.280 -5.040 1.00 87.62 176 ALA A CA 1
ATOM 1335 C C . ALA A 1 176 ? -14.825 2.481 -3.727 1.00 87.62 176 ALA A C 1
ATOM 1337 O O . ALA A 1 176 ? -15.852 2.427 -3.050 1.00 87.62 176 ALA A O 1
ATOM 1338 N N . LEU A 1 177 ? -13.696 1.884 -3.334 1.00 91.31 177 LEU A N 1
ATOM 1339 C CA . LEU A 1 177 ? -13.566 1.205 -2.045 1.00 91.31 177 LEU A CA 1
ATOM 1340 C C . LEU A 1 177 ? -13.745 2.183 -0.876 1.00 91.31 177 LEU A C 1
ATOM 1342 O O . LEU A 1 177 ? -14.539 1.929 0.025 1.00 91.31 177 LEU A O 1
ATOM 1346 N N . GLU A 1 178 ? -13.080 3.334 -0.906 1.00 93.56 178 GLU A N 1
ATOM 1347 C CA . GLU A 1 178 ? -13.241 4.347 0.137 1.00 93.56 178 GLU A CA 1
ATOM 1348 C C . GLU A 1 178 ? -14.653 4.930 0.179 1.00 93.56 178 GLU A C 1
ATOM 1350 O O . GLU A 1 178 ? -15.151 5.225 1.263 1.00 93.56 178 GLU A O 1
ATOM 1355 N N . ALA A 1 179 ? -15.323 5.065 -0.966 1.00 91.12 179 ALA A N 1
ATOM 1356 C CA . ALA A 1 179 ? -16.723 5.463 -1.017 1.00 91.12 179 ALA A CA 1
ATOM 1357 C C . ALA A 1 179 ? -17.613 4.447 -0.285 1.00 91.12 179 ALA A C 1
ATOM 1359 O O . ALA A 1 179 ? -18.432 4.863 0.531 1.00 91.12 179 ALA A O 1
ATOM 1360 N N . LYS A 1 180 ? -17.393 3.135 -0.478 1.00 93.44 180 LYS A N 1
ATOM 1361 C CA . LYS A 1 180 ? -18.071 2.088 0.311 1.00 93.44 180 LYS A CA 1
ATOM 1362 C C . LYS A 1 180 ? -17.764 2.227 1.803 1.00 93.44 180 LYS A C 1
ATOM 1364 O O . LYS A 1 180 ? -18.660 2.156 2.626 1.00 93.44 180 LYS A O 1
ATOM 1369 N N . VAL A 1 181 ? -16.519 2.497 2.190 1.00 94.88 181 VAL A N 1
ATOM 1370 C CA . VAL A 1 181 ? -16.200 2.719 3.613 1.00 94.88 181 VAL A CA 1
ATOM 1371 C C . VAL A 1 181 ? -16.957 3.938 4.168 1.00 94.88 181 VAL A C 1
ATOM 1373 O O . VAL A 1 181 ? -17.494 3.877 5.273 1.00 94.88 181 VAL A O 1
ATOM 1376 N N . ARG A 1 182 ? -17.077 5.031 3.400 1.00 94.19 182 ARG A N 1
ATOM 1377 C CA . ARG A 1 182 ? -17.830 6.236 3.808 1.00 94.19 182 ARG A CA 1
ATOM 1378 C C . ARG A 1 182 ? -19.326 5.995 3.975 1.00 94.19 182 ARG A C 1
ATOM 1380 O O . ARG A 1 182 ? -19.939 6.684 4.786 1.00 94.19 182 ARG A O 1
ATOM 1387 N N . THR A 1 183 ? -19.928 5.040 3.258 1.00 93.75 183 THR A N 1
ATOM 1388 C CA . THR A 1 183 ? -21.345 4.708 3.487 1.00 93.75 183 THR A CA 1
ATOM 1389 C C . THR A 1 183 ? -21.565 4.098 4.869 1.00 93.75 183 THR A C 1
ATOM 1391 O O . THR A 1 183 ? -22.629 4.301 5.451 1.00 93.75 183 THR A O 1
ATOM 1394 N N . HIS A 1 184 ? -20.555 3.413 5.415 1.00 91.19 184 HIS A N 1
ATOM 1395 C CA . HIS A 1 184 ? -20.592 2.815 6.751 1.00 91.19 184 HIS A CA 1
ATOM 1396 C C . HIS A 1 184 ? -20.086 3.751 7.864 1.00 91.19 184 HIS A C 1
ATOM 1398 O O . HIS A 1 184 ? -20.490 3.595 9.012 1.00 91.19 184 HIS A O 1
ATOM 1404 N N . ASP A 1 185 ? -19.258 4.752 7.544 1.00 94.19 185 ASP A N 1
ATOM 1405 C CA . ASP A 1 185 ? -18.839 5.801 8.482 1.00 94.19 185 ASP A CA 1
ATOM 1406 C C . ASP A 1 185 ? -18.901 7.199 7.853 1.00 94.19 185 ASP A C 1
ATOM 1408 O O . ASP A 1 185 ? -17.957 7.673 7.208 1.00 94.19 185 ASP A O 1
ATOM 1412 N N . ARG A 1 186 ? -20.008 7.900 8.118 1.00 85.62 186 ARG A N 1
ATOM 1413 C CA . ARG A 1 186 ? -20.253 9.260 7.613 1.00 85.62 186 ARG A CA 1
ATOM 1414 C C . ARG A 1 186 ? -19.270 10.298 8.156 1.00 85.62 186 ARG A C 1
ATOM 1416 O O . ARG A 1 186 ? -19.071 11.325 7.518 1.00 85.62 186 ARG A O 1
ATOM 1423 N N . ASN A 1 187 ? -18.626 10.031 9.294 1.00 90.56 187 ASN A N 1
ATOM 1424 C CA . ASN A 1 187 ? -17.668 10.958 9.899 1.00 90.56 187 ASN A CA 1
ATOM 1425 C C . ASN A 1 187 ? -16.286 10.901 9.223 1.00 90.56 187 ASN A C 1
ATOM 1427 O O . ASN A 1 187 ? -15.396 11.676 9.576 1.00 90.56 187 ASN A O 1
ATOM 1431 N N . GLY A 1 188 ? -16.075 9.966 8.287 1.00 91.38 188 GLY A N 1
ATOM 1432 C CA . GLY A 1 188 ? -14.831 9.818 7.526 1.00 91.38 188 GLY A CA 1
ATOM 1433 C C . GLY A 1 188 ? -13.635 9.317 8.343 1.00 91.38 188 GLY A C 1
ATOM 1434 O O . GLY A 1 188 ? -12.520 9.231 7.819 1.00 91.38 188 GLY A O 1
ATOM 1435 N N . ARG A 1 189 ? -13.840 8.953 9.613 1.00 94.75 189 ARG A N 1
ATOM 1436 C CA . ARG A 1 189 ? -12.793 8.457 10.511 1.00 94.75 189 ARG A CA 1
ATOM 1437 C C . ARG A 1 189 ? -12.261 7.108 10.040 1.00 94.75 189 ARG A C 1
ATOM 1439 O O . ARG A 1 189 ? -11.059 6.894 10.116 1.00 94.75 189 ARG A O 1
ATOM 1446 N N . ALA A 1 190 ? -13.122 6.234 9.533 1.00 96.44 190 ALA A N 1
ATOM 1447 C CA . ALA A 1 190 ? -12.785 4.908 9.031 1.00 96.44 190 ALA A CA 1
ATOM 1448 C C . ALA A 1 190 ? -11.869 4.993 7.806 1.00 96.44 190 ALA A C 1
ATOM 1450 O O . ALA A 1 190 ? -10.817 4.361 7.784 1.00 96.44 190 ALA A O 1
ATOM 1451 N N . VAL A 1 191 ? -12.195 5.861 6.839 1.00 95.81 191 VAL A N 1
ATOM 1452 C CA . VAL A 1 191 ? -11.318 6.118 5.681 1.00 95.81 191 VAL A CA 1
ATOM 1453 C C . VAL A 1 191 ? -9.985 6.705 6.122 1.00 95.81 191 VAL A C 1
ATOM 1455 O O . VAL A 1 191 ? -8.940 6.275 5.641 1.00 95.81 191 VAL A O 1
ATOM 1458 N N . ARG A 1 192 ? -9.992 7.662 7.057 1.00 95.25 192 ARG A N 1
ATOM 1459 C CA . ARG A 1 192 ? -8.744 8.231 7.575 1.00 95.25 192 ARG A CA 1
ATOM 1460 C C . ARG A 1 192 ? -7.895 7.176 8.282 1.00 95.25 192 ARG A C 1
ATOM 1462 O O . ARG A 1 192 ? -6.705 7.091 8.016 1.00 95.25 192 ARG A O 1
ATOM 1469 N N . ALA A 1 193 ? -8.495 6.358 9.144 1.00 95.50 193 ALA A N 1
ATOM 1470 C CA . ALA A 1 193 ? -7.800 5.278 9.834 1.00 95.50 193 ALA A CA 1
ATOM 1471 C C . ALA A 1 193 ? -7.212 4.267 8.839 1.00 95.50 193 ALA A C 1
ATOM 1473 O O . ALA A 1 193 ? -6.062 3.863 8.988 1.00 95.50 193 ALA A O 1
ATOM 1474 N N . LEU A 1 194 ? -7.974 3.909 7.801 1.00 95.94 194 LEU A N 1
ATOM 1475 C CA . LEU A 1 194 ? -7.530 3.012 6.739 1.00 95.94 194 LEU A CA 1
ATOM 1476 C C . LEU A 1 194 ? -6.332 3.590 5.974 1.00 95.94 194 LEU A C 1
ATOM 1478 O O . LEU A 1 194 ? -5.325 2.909 5.828 1.00 95.94 194 LEU A O 1
ATOM 1482 N N . ARG A 1 195 ? -6.392 4.856 5.551 1.00 93.19 195 ARG A N 1
ATOM 1483 C CA . ARG A 1 195 ? -5.275 5.521 4.863 1.00 93.19 195 ARG A CA 1
ATOM 1484 C C . ARG A 1 195 ? -4.024 5.603 5.728 1.00 93.19 195 ARG A C 1
ATOM 1486 O O . ARG A 1 195 ? -2.962 5.213 5.276 1.00 93.19 195 ARG A O 1
ATOM 1493 N N . GLU A 1 196 ? -4.144 6.054 6.971 1.00 92.56 196 GLU A N 1
ATOM 1494 C CA . GLU A 1 196 ? -2.977 6.258 7.838 1.00 92.56 196 GLU A CA 1
ATOM 1495 C C . GLU A 1 196 ? -2.328 4.923 8.243 1.00 92.56 196 GLU A C 1
ATOM 1497 O O . GLU A 1 196 ? -1.106 4.805 8.255 1.00 92.56 196 GLU A O 1
ATOM 1502 N N . VAL A 1 197 ? -3.131 3.901 8.564 1.00 92.62 197 VAL A N 1
ATOM 1503 C CA . VAL A 1 197 ? -2.624 2.615 9.077 1.00 92.62 197 VAL A CA 1
ATOM 1504 C C . VAL A 1 197 ? -2.336 1.624 7.951 1.00 92.62 197 VAL A C 1
ATOM 1506 O O . VAL A 1 197 ? -1.269 1.012 7.912 1.00 92.62 197 VAL A O 1
ATOM 1509 N N . ALA A 1 198 ? -3.273 1.439 7.022 1.00 91.38 198 ALA A N 1
ATOM 1510 C CA . ALA A 1 198 ? -3.095 0.514 5.909 1.00 91.38 198 ALA A CA 1
ATOM 1511 C C . ALA A 1 198 ? -2.378 1.166 4.724 1.00 91.38 198 ALA A C 1
ATOM 1513 O O . ALA A 1 198 ? -1.558 0.494 4.125 1.00 91.38 198 ALA A O 1
ATOM 1514 N N . GLY A 1 199 ? -2.598 2.442 4.408 1.00 89.00 199 GLY A N 1
ATOM 1515 C CA . GLY A 1 199 ? -1.834 3.138 3.361 1.00 89.00 199 GLY A CA 1
ATOM 1516 C C . GLY A 1 199 ? -0.421 3.504 3.824 1.00 89.00 199 GLY A C 1
ATOM 1517 O O . GLY A 1 199 ? 0.556 2.923 3.362 1.00 89.00 199 GLY A O 1
ATOM 1518 N N . ASP A 1 200 ? -0.321 4.401 4.804 1.00 86.06 200 ASP A N 1
ATOM 1519 C CA . ASP A 1 200 ? 0.943 4.998 5.261 1.00 86.06 200 ASP A CA 1
ATOM 1520 C C . ASP A 1 200 ? 1.666 4.172 6.351 1.00 86.06 200 ASP A C 1
ATOM 1522 O O . ASP A 1 200 ? 2.675 4.614 6.903 1.00 86.06 200 ASP A O 1
ATOM 1526 N N . ALA A 1 201 ? 1.176 2.966 6.665 1.00 88.94 201 ALA A N 1
ATOM 1527 C CA . ALA A 1 201 ? 1.758 2.034 7.642 1.00 88.94 201 ALA A CA 1
ATOM 1528 C C . ALA A 1 201 ? 1.936 2.587 9.072 1.00 88.94 201 ALA A C 1
ATOM 1530 O O . ALA A 1 201 ? 2.675 2.012 9.871 1.00 88.94 201 ALA A O 1
ATOM 1531 N N . ARG A 1 202 ? 1.254 3.678 9.441 1.00 87.12 202 ARG A N 1
ATOM 1532 C CA . ARG A 1 202 ? 1.428 4.346 10.739 1.00 87.12 202 ARG A CA 1
ATOM 1533 C C . ARG A 1 202 ? 0.711 3.614 11.869 1.00 87.12 202 ARG A C 1
ATOM 1535 O O . ARG A 1 202 ? -0.410 3.133 11.725 1.00 87.12 202 ARG A O 1
ATOM 1542 N N . CYS A 1 203 ? 1.304 3.640 13.060 1.00 88.94 203 CYS A N 1
ATOM 1543 C CA . CYS A 1 203 ? 0.610 3.273 14.293 1.00 88.94 203 CYS A CA 1
ATOM 1544 C C . CYS A 1 203 ? -0.427 4.343 14.679 1.00 88.94 203 CYS A C 1
ATOM 1546 O O . CYS A 1 203 ? -0.153 5.539 14.587 1.00 88.94 203 CYS A O 1
ATOM 1548 N N . ILE A 1 204 ? -1.591 3.929 15.198 1.00 90.75 204 ILE A N 1
ATOM 1549 C CA . ILE A 1 204 ? -2.667 4.849 15.637 1.00 90.75 204 ILE A CA 1
ATOM 1550 C C . ILE A 1 204 ? -2.154 5.885 16.652 1.00 90.75 204 ILE A C 1
ATOM 1552 O O . ILE A 1 204 ? -2.539 7.054 16.616 1.00 90.75 204 ILE A O 1
ATOM 1556 N N . SER A 1 205 ? -1.235 5.482 17.529 1.00 89.38 205 SER A N 1
ATOM 1557 C CA . SER A 1 205 ? -0.612 6.348 18.536 1.00 89.38 205 SER A CA 1
ATOM 1558 C C . SER A 1 205 ? 0.201 7.512 17.957 1.00 89.38 205 SER A C 1
ATOM 1560 O O . SER A 1 205 ? 0.436 8.497 18.662 1.00 89.38 205 SER A O 1
ATOM 1562 N N . HIS A 1 206 ? 0.626 7.430 16.693 1.00 87.12 206 HIS A N 1
ATOM 1563 C CA . HIS A 1 206 ? 1.425 8.473 16.051 1.00 87.12 206 HIS A CA 1
ATOM 1564 C C . HIS A 1 206 ? 0.581 9.666 15.599 1.00 87.12 206 HIS A C 1
ATOM 1566 O O . HIS A 1 206 ? 1.075 10.789 15.618 1.00 87.12 206 HIS A O 1
ATOM 1572 N N . PHE A 1 207 ? -0.687 9.450 15.245 1.00 88.31 207 PHE A N 1
ATOM 1573 C CA . PHE A 1 207 ? -1.562 10.505 14.719 1.00 88.31 207 PHE A CA 1
ATOM 1574 C C . PHE A 1 207 ? -2.811 10.760 15.575 1.00 88.31 207 PHE A C 1
ATOM 1576 O O . PHE A 1 207 ? -3.569 11.688 15.295 1.00 88.31 207 PHE A O 1
ATOM 1583 N N . VAL A 1 208 ? -3.016 9.984 16.647 1.00 91.25 208 VAL A N 1
ATOM 1584 C CA . VAL A 1 208 ? -4.082 10.202 17.634 1.00 91.25 208 VAL A CA 1
ATOM 1585 C C . VAL A 1 208 ? -3.517 10.152 19.050 1.00 91.25 208 VAL A C 1
ATOM 1587 O O . VAL A 1 208 ? -2.938 9.151 19.487 1.00 91.25 208 VAL A O 1
ATOM 1590 N N . LYS A 1 209 ? -3.731 11.236 19.798 1.00 89.56 209 LYS A N 1
ATOM 1591 C CA . LYS A 1 209 ? -3.391 11.330 21.221 1.00 89.56 209 LYS A CA 1
ATOM 1592 C C . LYS A 1 209 ? -4.594 10.939 22.088 1.00 89.56 209 LYS A C 1
ATOM 1594 O O . LYS A 1 209 ? -5.739 11.187 21.717 1.00 89.56 209 LYS A O 1
ATOM 1599 N N . GLY A 1 210 ? -4.316 10.342 23.247 1.00 90.75 210 GLY A N 1
ATOM 1600 C CA . GLY A 1 210 ? -5.321 9.948 24.240 1.00 90.75 210 GLY A CA 1
ATOM 1601 C C . GLY A 1 210 ? -5.993 8.594 23.970 1.00 90.75 210 GLY A C 1
ATOM 1602 O O . GLY A 1 210 ? -6.305 8.243 22.831 1.00 90.75 210 GLY A O 1
ATOM 1603 N N . GLY A 1 211 ? -6.248 7.832 25.039 1.00 91.19 211 GLY A N 1
ATOM 1604 C CA . GLY A 1 211 ? -6.781 6.465 24.949 1.00 91.19 211 GLY A CA 1
ATOM 1605 C C . GLY A 1 211 ? -8.168 6.379 24.301 1.00 91.19 211 GLY A C 1
ATOM 1606 O O . GLY A 1 211 ? -8.403 5.512 23.459 1.00 91.19 211 GLY A O 1
ATOM 1607 N N . GLY A 1 212 ? -9.066 7.322 24.610 1.00 93.00 212 GLY A N 1
ATOM 1608 C CA . GLY A 1 212 ? -10.412 7.362 24.023 1.00 93.00 212 GLY A CA 1
ATOM 1609 C C . GLY A 1 212 ? -10.400 7.569 22.504 1.00 93.00 212 GLY A C 1
ATOM 1610 O O . GLY A 1 212 ? -11.093 6.860 21.770 1.00 93.00 212 GLY A O 1
ATOM 1611 N N . GLY A 1 213 ? -9.553 8.482 22.017 1.00 92.25 213 GLY A N 1
ATOM 1612 C CA . GLY A 1 213 ? -9.369 8.721 20.585 1.00 92.25 213 GLY A CA 1
ATOM 1613 C C . GLY A 1 213 ? -8.778 7.506 19.872 1.00 92.25 213 GLY A C 1
ATOM 1614 O O . GLY A 1 213 ? -9.279 7.098 18.823 1.00 92.25 213 GLY A O 1
ATOM 1615 N N . GLN A 1 214 ? -7.758 6.880 20.465 1.00 94.12 214 GLN A N 1
ATOM 1616 C CA . GLN A 1 214 ? -7.138 5.675 19.911 1.00 94.12 214 GLN A CA 1
ATOM 1617 C C . GLN A 1 214 ? -8.130 4.508 19.819 1.00 94.12 214 GLN A C 1
ATOM 1619 O O . GLN A 1 214 ? -8.175 3.822 18.799 1.00 94.12 214 GLN A O 1
ATOM 1624 N N . ALA A 1 215 ? -8.970 4.306 20.838 1.00 94.56 215 ALA A N 1
ATOM 1625 C CA . ALA A 1 215 ? -10.018 3.287 20.812 1.00 94.56 215 ALA A CA 1
ATOM 1626 C C . ALA A 1 215 ? -11.063 3.560 19.716 1.00 94.56 215 ALA A C 1
ATOM 1628 O O . ALA A 1 215 ? -11.477 2.641 19.009 1.00 94.56 215 ALA A O 1
ATOM 1629 N N . ALA A 1 216 ? -11.455 4.824 19.526 1.00 94.38 216 ALA A N 1
ATOM 1630 C CA . ALA A 1 216 ? -12.388 5.212 18.472 1.00 94.38 216 ALA A CA 1
ATOM 1631 C C . ALA A 1 216 ? -11.813 4.989 17.062 1.00 94.38 216 ALA A C 1
ATOM 1633 O O . ALA A 1 216 ? -12.526 4.504 16.186 1.00 94.38 216 ALA A O 1
ATOM 1634 N N . TYR A 1 217 ? -10.532 5.301 16.845 1.00 95.50 217 TYR A N 1
ATOM 1635 C CA . TYR A 1 217 ? -9.855 5.033 15.572 1.00 95.50 217 TYR A CA 1
ATOM 1636 C C . TYR A 1 217 ? -9.641 3.544 15.317 1.00 95.50 217 TYR A C 1
ATOM 1638 O O . TYR A 1 217 ? -9.771 3.109 14.179 1.00 95.50 217 TYR A O 1
ATOM 1646 N N . ARG A 1 218 ? -9.382 2.749 16.359 1.00 95.62 218 ARG A N 1
ATOM 1647 C CA . ARG A 1 218 ? -9.281 1.291 16.236 1.00 95.62 218 ARG A CA 1
ATOM 1648 C C . ARG A 1 218 ? -10.599 0.680 15.764 1.00 95.62 218 ARG A C 1
ATOM 1650 O O . ARG A 1 218 ? -10.597 -0.074 14.802 1.00 95.62 218 ARG A O 1
ATOM 1657 N N . ARG A 1 219 ? -11.729 1.068 16.371 1.00 96.31 219 ARG A N 1
ATOM 1658 C CA . ARG A 1 219 ? -13.067 0.633 15.923 1.00 96.31 219 ARG A CA 1
ATOM 1659 C C . ARG A 1 219 ? -13.368 1.071 14.489 1.00 96.31 219 ARG A C 1
ATOM 1661 O O . ARG A 1 219 ? -13.874 0.282 13.703 1.00 96.31 219 ARG A O 1
ATOM 1668 N N . ALA A 1 220 ? -13.022 2.310 14.140 1.00 96.81 220 ALA A N 1
ATOM 1669 C CA . ALA A 1 220 ? -13.214 2.823 12.786 1.00 96.81 220 ALA A CA 1
ATOM 1670 C C . ALA A 1 220 ? -12.352 2.077 11.748 1.00 96.81 220 ALA A C 1
ATOM 1672 O O . ALA A 1 220 ? -12.812 1.826 10.639 1.00 96.81 220 ALA A O 1
ATOM 1673 N N . LEU A 1 221 ? -11.124 1.695 12.110 1.00 97.31 221 LEU A N 1
ATOM 1674 C CA . LEU A 1 221 ? -10.262 0.878 11.260 1.00 97.31 221 LEU A CA 1
ATOM 1675 C C . LEU A 1 221 ? -10.832 -0.528 11.059 1.00 97.31 221 LEU A C 1
ATOM 1677 O O . LEU A 1 221 ? -10.846 -0.996 9.929 1.00 97.31 221 LEU A O 1
ATOM 1681 N N . VAL A 1 222 ? -11.317 -1.182 12.119 1.00 97.69 222 VAL A N 1
ATOM 1682 C CA . VAL A 1 222 ? -11.949 -2.511 12.021 1.00 97.69 222 VAL A CA 1
ATOM 1683 C C . VAL A 1 222 ? -13.10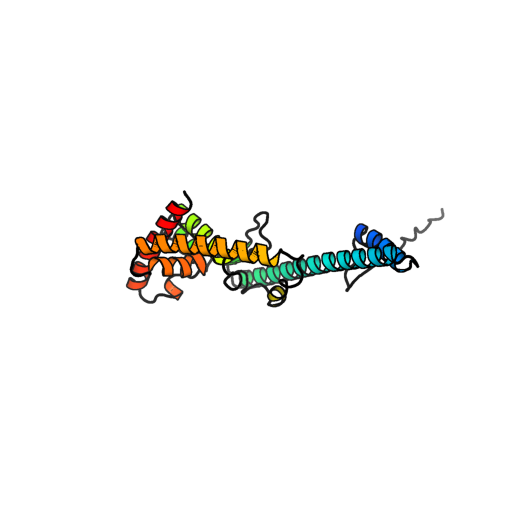5 -2.480 11.022 1.00 97.69 222 VAL A C 1
ATOM 1685 O O . VAL A 1 222 ? -13.104 -3.266 10.080 1.00 97.69 222 VAL A O 1
ATOM 1688 N N . LEU A 1 223 ? -14.004 -1.497 11.145 1.00 97.50 223 LEU A N 1
ATOM 1689 C CA . LEU A 1 223 ? -15.100 -1.289 10.196 1.00 97.50 223 LEU A CA 1
ATOM 1690 C C . LEU A 1 223 ? -14.593 -1.127 8.753 1.00 97.50 223 LEU A C 1
ATOM 1692 O O . LEU A 1 223 ? -15.119 -1.739 7.827 1.00 97.50 223 LEU A O 1
ATOM 1696 N N . ALA A 1 224 ? -13.558 -0.308 8.546 1.00 97.56 224 ALA A N 1
ATOM 1697 C CA . ALA A 1 224 ? -12.980 -0.115 7.219 1.00 97.56 224 ALA A CA 1
ATOM 1698 C C . ALA A 1 224 ? -12.394 -1.417 6.651 1.00 97.56 224 ALA A C 1
ATOM 1700 O O . ALA A 1 224 ? -12.581 -1.714 5.473 1.00 97.56 224 ALA A O 1
ATOM 1701 N N . LEU A 1 225 ? -11.704 -2.203 7.481 1.00 97.44 225 LEU A N 1
ATOM 1702 C CA . LEU A 1 225 ? -11.105 -3.471 7.075 1.00 97.44 225 LEU A CA 1
ATOM 1703 C C . LEU A 1 225 ? -12.162 -4.539 6.780 1.00 97.44 225 LEU A C 1
ATOM 1705 O O . LEU A 1 225 ? -11.968 -5.306 5.846 1.00 97.44 225 LEU A O 1
ATOM 1709 N N . GLU A 1 226 ? -13.286 -4.567 7.493 1.00 97.56 226 GLU A N 1
ATOM 1710 C CA . GLU A 1 226 ? -14.424 -5.444 7.177 1.00 97.56 226 GLU A CA 1
ATOM 1711 C C . GLU A 1 226 ? -15.026 -5.124 5.805 1.00 97.56 226 GLU A C 1
ATOM 1713 O O . GLU A 1 226 ? -15.267 -6.024 4.999 1.00 97.56 226 GLU A O 1
ATOM 1718 N N . VAL A 1 227 ? -15.178 -3.837 5.483 1.00 96.00 227 VAL A N 1
ATOM 1719 C CA . VAL A 1 227 ? -15.601 -3.407 4.141 1.00 96.00 227 VAL A CA 1
ATOM 1720 C C . VAL A 1 227 ? -14.578 -3.832 3.083 1.00 96.00 227 VAL A C 1
ATOM 1722 O O . VAL A 1 227 ? -14.964 -4.279 2.002 1.00 96.00 227 VAL A O 1
ATOM 1725 N N . CYS A 1 228 ? -13.279 -3.742 3.382 1.00 94.12 228 CYS A N 1
ATOM 1726 C CA . CYS A 1 228 ? -12.227 -4.234 2.492 1.00 94.12 228 CYS A CA 1
ATOM 1727 C C . CYS A 1 228 ? -12.292 -5.757 2.300 1.00 94.12 228 CYS A C 1
ATOM 1729 O O . CYS A 1 228 ? -12.160 -6.217 1.170 1.00 94.12 228 CYS A O 1
ATOM 1731 N N . VAL A 1 229 ? -12.525 -6.534 3.363 1.00 95.56 229 VAL A N 1
ATOM 1732 C CA . VAL A 1 229 ? -12.707 -7.996 3.287 1.00 95.56 229 VAL A CA 1
ATOM 1733 C C . VAL A 1 229 ? -13.843 -8.329 2.318 1.00 95.56 229 VAL A C 1
ATOM 1735 O O . VAL A 1 229 ? -13.626 -9.065 1.357 1.00 95.56 229 VAL A O 1
ATOM 1738 N N . GLY A 1 230 ? -15.007 -7.690 2.482 1.00 91.50 230 GLY A N 1
ATOM 1739 C CA . GLY A 1 230 ? -16.140 -7.871 1.570 1.00 91.50 230 GLY A CA 1
ATOM 1740 C C . GLY A 1 230 ? -15.859 -7.399 0.138 1.00 91.50 230 GLY A C 1
ATOM 1741 O O . GLY A 1 230 ? -16.312 -8.020 -0.819 1.00 91.50 230 GLY A O 1
ATOM 1742 N N . HIS A 1 231 ? -15.083 -6.326 -0.040 1.00 92.12 231 HIS A N 1
ATOM 1743 C CA . HIS A 1 231 ? -14.699 -5.836 -1.367 1.00 92.12 231 HIS A CA 1
ATOM 1744 C C . HIS A 1 231 ? -13.755 -6.795 -2.103 1.00 92.12 231 HIS A C 1
ATOM 1746 O O . HIS A 1 231 ? -13.873 -6.945 -3.317 1.00 92.12 231 HIS A O 1
ATOM 1752 N N . PHE A 1 232 ? -12.816 -7.419 -1.389 1.00 89.31 232 PHE A N 1
ATOM 1753 C CA . PHE A 1 232 ? -11.828 -8.330 -1.970 1.00 89.31 232 PHE A CA 1
ATOM 1754 C C . PHE A 1 232 ? -12.286 -9.794 -2.014 1.00 89.31 232 PHE A C 1
ATOM 1756 O O . PHE A 1 232 ? -11.586 -10.611 -2.610 1.00 89.31 232 PHE A O 1
ATOM 1763 N N . GLY A 1 233 ? -13.435 -10.126 -1.414 1.00 89.25 233 GLY A N 1
ATOM 1764 C CA . GLY A 1 233 ? -13.956 -11.494 -1.358 1.00 89.25 233 GLY A CA 1
ATOM 1765 C C . GLY A 1 233 ? -13.080 -12.428 -0.520 1.00 89.25 233 GLY A C 1
ATOM 1766 O O . GLY A 1 233 ? -12.806 -13.549 -0.948 1.00 89.25 233 GLY A O 1
ATOM 1767 N N . LEU A 1 234 ? -12.581 -11.928 0.616 1.00 83.12 234 LEU A N 1
ATOM 1768 C CA . LEU A 1 234 ? -11.734 -12.670 1.559 1.00 83.12 234 LEU A CA 1
ATOM 1769 C C . LEU A 1 234 ? -12.529 -13.341 2.680 1.00 83.12 234 LEU A C 1
ATOM 1771 O O . LEU A 1 234 ? -13.612 -12.826 3.031 1.00 83.12 234 LEU A O 1
#

Sequence (234 aa):
MSRRKATLRAPAARISINGQALTLGQEQLWRAANSDLGSADFARRRHGSMALRRIEGELAEGQAAEAVRRGLKETVALERARGETVEALSRPGGRGRVRVRSRDGLETLERSGAITALQYRAGLLYRDLYEATDPERDLRSQMASPALAGAGAKGPPGRAEAWAERRLRLAASMAALEAKVRTHDRNGRAVRALREVAGDARCISHFVKGGGGQAAYRRALVLALEVCVGHFGL

Radius of gyration: 26.13 Å; Cα contacts (8 Å, |Δi|>4): 214; chains: 1; bounding box: 86×46×71 Å

pLDDT: mean 72.96, std 20.03, range [33.12, 97.69]

Mean predicted aligned error: 16.36 Å

Solvent-accessible surface area (backbone atoms only — not comparable to full-atom values): 13179 Å² total; per-residue (Å²): 139,86,83,81,80,79,77,78,76,74,78,74,84,65,64,59,60,97,89,40,69,53,51,76,69,52,46,54,51,48,54,52,20,52,56,26,51,72,41,91,49,65,69,42,24,51,49,12,52,53,49,49,54,49,53,54,49,56,51,52,54,50,50,54,51,51,50,52,54,48,53,52,52,54,50,53,51,54,43,46,74,72,71,48,63,68,52,70,55,80,48,95,90,45,82,84,43,74,42,64,55,88,59,29,24,50,59,53,32,39,78,69,64,74,39,50,75,61,35,44,53,27,31,50,53,49,20,55,48,46,33,61,46,35,66,84,66,18,81,65,44,86,74,47,62,76,79,65,76,63,73,79,80,79,64,67,92,61,53,67,56,58,48,51,52,50,25,52,54,43,42,50,54,51,51,53,52,45,50,57,33,36,75,79,30,83,83,45,52,18,49,50,32,36,43,43,24,35,49,68,31,34,40,62,74,80,83,33,75,60,70,69,51,36,53,53,41,50,55,25,27,50,56,29,22,52,49,36,18,66,73,70,72,107